Protein AF-A0AAV2B462-F1 (afdb_monomer)

Foldseek 3Di:
DDDDDPDPVVVVVVVVVVVVVVVVVVVVVVPDDDDDDDDPDDPPPPPPDDDPDPDDQLVVLLVCQVVLPPFQAWEDEDPDIRGDHLVLLVVQFVQSVVVVVVCVVVDRDRYHYDPPAHPVLVVQLRSCSRRVDRPPDDLVSLLRVCVVCLVRVRVSSVVVSLVVCLVPDDPVCLVVQCVSCVVSVPPVSNVSD

Organism: NCBI:txid280406

Sequence (193 aa):
MRVESNCLTQNYSELTHREISRNKSEELSLCKEKEDSNDTQHVSVNLDANSNTPQTLREDLKKFYMQKKHCDIILQVENKSFPAHRSILCSRSSVFSSMFDLDMKETTTKNIDIVDMDADTLGQFLLFLYSETPDDLQWNRATRLLNASHKFQVESLKKECSSFLMSYLSLPNVCEALVLADLYQDQQLRTKC

Radius of gyration: 25.22 Å; Cα contacts (8 Å, |Δi|>4): 167; chains: 1; bounding box: 81×40×69 Å

Structure (mmCIF, N/CA/C/O backbone):
data_AF-A0AAV2B462-F1
#
_entry.id   AF-A0AAV2B462-F1
#
loop_
_atom_site.group_PDB
_atom_site.id
_atom_sit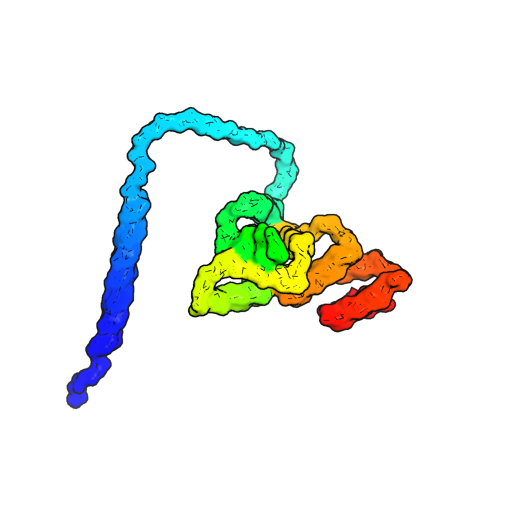e.type_symbol
_atom_site.label_atom_id
_atom_site.label_alt_id
_atom_site.label_comp_id
_atom_site.label_asym_id
_atom_site.label_entity_id
_atom_site.label_seq_id
_atom_site.pdbx_PD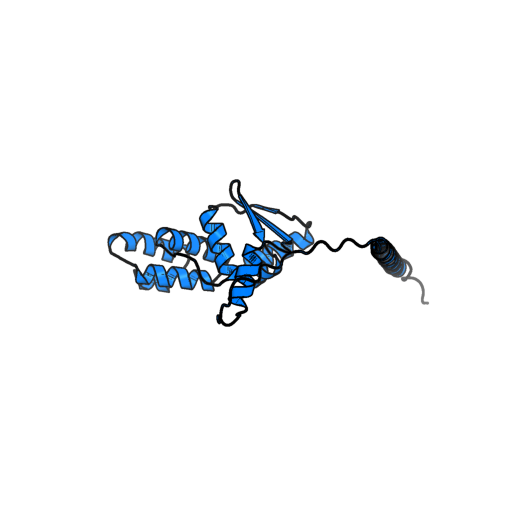B_ins_code
_atom_site.Cartn_x
_atom_site.Cartn_y
_atom_site.Cartn_z
_atom_site.occupancy
_atom_site.B_iso_or_equiv
_atom_site.auth_seq_id
_atom_site.auth_comp_id
_atom_site.auth_asym_id
_atom_site.auth_atom_id
_atom_site.pdbx_PDB_model_num
ATOM 1 N N . MET A 1 1 ? -63.536 24.451 7.338 1.00 38.00 1 MET A N 1
ATOM 2 C CA . MET A 1 1 ? -63.490 23.344 8.314 1.00 38.00 1 MET A CA 1
ATOM 3 C C . MET A 1 1 ? -62.065 22.814 8.340 1.00 38.00 1 MET A C 1
ATOM 5 O O . MET A 1 1 ? -61.580 22.386 7.304 1.00 38.00 1 MET A O 1
ATOM 9 N N . ARG A 1 2 ? -61.362 22.992 9.464 1.00 39.75 2 ARG A N 1
ATOM 10 C CA . ARG A 1 2 ? -60.075 22.337 9.776 1.00 39.75 2 ARG A CA 1
ATOM 11 C C . ARG A 1 2 ? -60.365 21.030 10.534 1.00 39.75 2 ARG A C 1
ATOM 13 O O . ARG A 1 2 ? -61.520 20.825 10.884 1.00 39.75 2 ARG A O 1
ATOM 20 N N . VAL A 1 3 ? -59.290 20.293 10.841 1.00 36.25 3 VAL A N 1
ATOM 21 C CA . VAL A 1 3 ? -59.143 19.015 11.583 1.00 36.25 3 VAL A CA 1
ATOM 22 C C . VAL A 1 3 ? -59.461 17.764 10.730 1.00 36.25 3 VAL A C 1
ATOM 24 O O . VAL A 1 3 ? -60.477 17.752 10.057 1.00 36.25 3 VAL A O 1
ATOM 27 N N . GLU A 1 4 ? -58.629 16.717 10.592 1.00 40.53 4 GLU A N 1
ATOM 28 C CA . GLU A 1 4 ? -57.527 16.162 11.405 1.00 40.53 4 GLU A CA 1
ATOM 29 C C . GLU A 1 4 ? -56.445 15.504 10.515 1.00 40.53 4 GLU A C 1
ATOM 31 O O . GLU A 1 4 ? -56.750 14.657 9.681 1.00 40.53 4 GLU A O 1
ATOM 36 N N . SER A 1 5 ? -55.162 15.843 10.688 1.00 48.44 5 SER A N 1
ATOM 37 C CA . SER A 1 5 ? -54.031 15.068 10.126 1.00 48.44 5 SER A CA 1
ATOM 38 C C . SER A 1 5 ? -52.759 15.268 10.956 1.00 48.44 5 SER A C 1
ATOM 40 O O . SER A 1 5 ? -51.750 15.724 10.431 1.00 48.44 5 SER A O 1
ATOM 42 N N . ASN A 1 6 ? -52.806 15.015 12.272 1.00 50.03 6 ASN A N 1
ATOM 43 C CA . ASN A 1 6 ? -51.626 15.255 13.120 1.00 50.03 6 ASN A CA 1
ATOM 44 C C . ASN A 1 6 ? -51.375 14.255 14.265 1.00 50.03 6 ASN A C 1
ATOM 46 O O . ASN A 1 6 ? -50.580 14.550 15.146 1.00 50.03 6 ASN A O 1
ATOM 50 N N . CYS A 1 7 ? -52.008 13.075 14.280 1.00 44.47 7 CYS A N 1
ATOM 51 C CA . CYS A 1 7 ? -51.847 12.136 15.406 1.00 44.47 7 CYS A CA 1
ATOM 52 C C . CYS A 1 7 ? -50.709 11.101 15.223 1.00 44.47 7 CYS A C 1
ATOM 54 O O . CYS A 1 7 ? -50.180 10.598 16.209 1.00 44.47 7 CYS A O 1
ATOM 56 N N . LEU A 1 8 ? -50.268 10.797 13.993 1.00 43.94 8 LEU A N 1
ATOM 57 C CA . LEU A 1 8 ? -49.274 9.727 13.761 1.00 43.94 8 LEU A CA 1
ATOM 58 C C . LEU A 1 8 ? -47.811 10.202 13.778 1.00 43.94 8 LEU A C 1
ATOM 60 O O . LEU A 1 8 ? -46.928 9.447 14.176 1.00 43.94 8 LEU A O 1
ATOM 64 N N . THR A 1 9 ? -47.536 11.450 13.393 1.00 46.09 9 THR A N 1
ATOM 65 C CA . THR A 1 9 ? -46.168 12.002 13.343 1.00 46.09 9 THR A CA 1
ATOM 66 C C . THR A 1 9 ? -45.651 12.460 14.706 1.00 46.09 9 THR A C 1
ATOM 68 O O . THR A 1 9 ? -44.449 12.386 14.942 1.00 46.09 9 THR A O 1
ATOM 71 N N . GLN A 1 10 ? -46.533 12.864 15.629 1.00 41.06 10 GLN A N 1
ATOM 72 C CA . GLN A 1 10 ? -46.136 13.242 16.995 1.00 41.06 10 GLN A CA 1
ATOM 73 C C . GLN A 1 10 ? -45.718 12.030 17.846 1.00 41.06 10 GLN A C 1
ATOM 75 O O . GLN A 1 10 ? -44.830 12.146 18.688 1.00 41.06 10 GLN A O 1
ATOM 80 N N . ASN A 1 11 ? -46.278 10.847 17.574 1.00 41.84 11 ASN A N 1
ATOM 81 C CA . ASN A 1 11 ? -46.012 9.643 18.365 1.00 41.84 11 ASN A CA 1
ATOM 82 C C . ASN A 1 11 ? -44.611 9.051 18.087 1.00 41.84 11 ASN A C 1
ATOM 84 O O . ASN A 1 11 ? -43.945 8.564 18.995 1.00 41.84 11 ASN A O 1
ATOM 88 N N . TYR A 1 12 ? -44.107 9.154 16.849 1.00 40.06 12 TYR A N 1
ATOM 89 C CA . TYR A 1 12 ? -42.767 8.662 16.486 1.00 40.06 12 TYR A CA 1
ATOM 90 C C . TYR A 1 12 ? -41.626 9.523 17.054 1.00 40.06 12 TYR A C 1
ATOM 92 O O . TYR A 1 12 ? -40.598 8.985 17.473 1.00 40.06 12 TYR A O 1
ATOM 100 N N . SER A 1 13 ? -41.799 10.849 17.115 1.00 45.91 13 SER A N 1
ATOM 101 C CA . SER A 1 13 ? -40.819 11.745 17.748 1.00 45.91 13 SER A CA 1
ATOM 102 C C . SER A 1 13 ? -40.771 11.576 19.269 1.00 45.91 13 SER A C 1
ATOM 104 O O . SER A 1 13 ? -39.701 11.654 19.865 1.00 45.91 13 SER A O 1
ATOM 106 N N . GLU A 1 14 ? -41.909 11.305 19.915 1.00 48.25 14 GLU A N 1
ATOM 107 C CA . GLU A 1 14 ? -41.945 11.080 21.365 1.00 48.25 14 GLU A CA 1
ATOM 108 C C . GLU A 1 14 ? -41.328 9.735 21.766 1.00 48.25 14 GLU A C 1
ATOM 110 O O . GLU A 1 14 ? -40.619 9.674 22.772 1.00 48.25 14 GLU A O 1
ATOM 115 N N . LEU A 1 15 ? -41.526 8.675 20.971 1.00 47.38 15 LEU A N 1
ATOM 116 C CA . LEU A 1 15 ? -40.926 7.356 21.213 1.00 47.38 15 LEU A CA 1
ATOM 117 C C . LEU A 1 15 ? -39.395 7.387 21.082 1.00 47.38 15 LEU A C 1
ATOM 119 O O . LEU A 1 15 ? -38.695 6.913 21.977 1.00 47.38 15 LEU A O 1
ATOM 123 N N . THR A 1 16 ? -38.878 8.053 20.045 1.00 47.56 16 THR A N 1
ATOM 124 C CA . THR A 1 16 ? -37.429 8.212 19.827 1.00 47.56 16 THR A CA 1
ATOM 125 C C . THR A 1 16 ? -36.764 9.088 20.892 1.00 47.56 16 THR A C 1
ATOM 127 O O . THR A 1 16 ? -35.689 8.747 21.386 1.00 47.56 16 THR A O 1
ATOM 130 N N . HIS A 1 17 ? -37.409 10.172 21.341 1.00 45.72 17 HIS A N 1
ATOM 131 C CA . HIS A 1 17 ? -36.897 10.960 22.468 1.00 45.72 17 HIS A CA 1
ATOM 132 C C . HIS A 1 17 ? -36.881 10.168 23.785 1.00 45.72 17 HIS A C 1
ATOM 134 O O . HIS A 1 17 ? -35.928 10.295 24.557 1.00 45.72 17 HIS A O 1
ATOM 140 N N . ARG A 1 18 ? -37.883 9.313 24.034 1.00 46.41 18 ARG A N 1
ATOM 141 C CA . ARG A 1 18 ? -37.934 8.455 25.230 1.00 46.41 18 ARG A CA 1
ATOM 142 C C . ARG A 1 18 ? -36.822 7.406 25.239 1.00 46.41 18 ARG A C 1
ATOM 144 O O . ARG A 1 18 ? -36.236 7.179 26.293 1.00 46.41 18 ARG A O 1
ATOM 151 N N . GLU A 1 19 ? -36.514 6.805 24.092 1.00 48.88 19 GLU A N 1
ATOM 152 C CA . GLU A 1 19 ? -35.436 5.817 23.932 1.00 48.88 19 GLU A CA 1
ATOM 153 C C . GLU A 1 19 ? -34.045 6.453 24.073 1.00 48.88 19 GLU A C 1
ATOM 155 O O . GLU A 1 19 ? -33.190 5.908 24.769 1.00 48.88 19 GLU A O 1
ATOM 160 N N . ILE A 1 20 ? -33.840 7.664 23.538 1.00 47.25 20 ILE A N 1
ATOM 161 C CA . ILE A 1 20 ? -32.592 8.426 23.720 1.00 47.25 20 ILE A CA 1
ATOM 162 C C . ILE A 1 20 ? -32.391 8.820 25.193 1.00 47.25 20 ILE A C 1
ATOM 164 O O . ILE A 1 20 ? -31.284 8.703 25.719 1.00 47.25 20 ILE A O 1
ATOM 168 N N . SER A 1 21 ? -33.446 9.253 25.894 1.00 44.44 21 SER A N 1
ATOM 169 C CA . SER A 1 21 ? -33.366 9.559 27.331 1.00 44.44 21 SER A CA 1
ATOM 170 C C . SER A 1 21 ? -33.108 8.318 28.192 1.00 44.44 21 SER A C 1
ATOM 172 O O . SER A 1 21 ? -32.419 8.426 29.209 1.00 44.44 21 SER A O 1
ATOM 174 N N . ARG A 1 22 ? -33.619 7.148 27.786 1.00 45.88 22 ARG A N 1
ATOM 175 C CA . ARG A 1 22 ? -33.411 5.864 28.472 1.00 45.88 22 ARG A CA 1
ATOM 176 C C . ARG A 1 22 ? -31.979 5.351 28.289 1.00 45.88 22 ARG A C 1
ATOM 178 O O . ARG A 1 22 ? -31.309 5.080 29.278 1.00 45.88 22 ARG A O 1
ATOM 185 N N . ASN A 1 23 ? -31.449 5.391 27.066 1.00 48.25 23 ASN A N 1
ATOM 186 C CA . ASN A 1 23 ? -30.055 5.017 26.794 1.00 48.25 23 ASN A CA 1
ATOM 18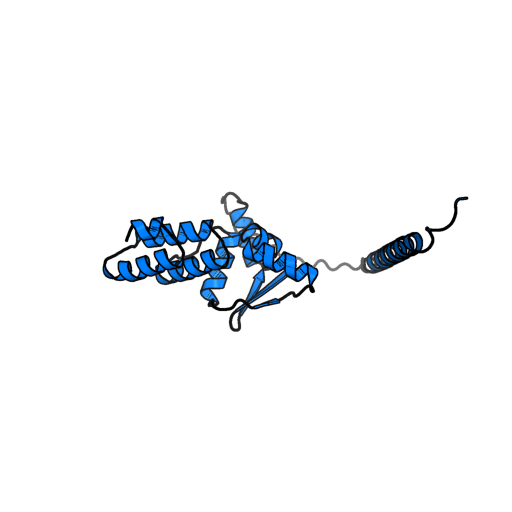7 C C . ASN A 1 23 ? -29.054 5.968 27.472 1.00 48.25 23 ASN A C 1
ATOM 189 O O . ASN A 1 23 ? -28.027 5.533 27.985 1.00 48.25 23 ASN A O 1
ATOM 193 N N . LYS A 1 24 ? -29.381 7.265 27.567 1.00 53.84 24 LYS A N 1
ATOM 194 C CA . LYS A 1 24 ? -28.538 8.255 28.255 1.00 53.84 24 LYS A CA 1
ATOM 195 C C . LYS A 1 24 ? -28.520 8.098 29.779 1.00 53.84 24 LYS A C 1
ATOM 197 O O . LYS A 1 24 ? -27.558 8.518 30.418 1.00 53.84 24 LYS A O 1
ATOM 202 N N . SER A 1 25 ? -29.565 7.512 30.368 1.00 49.69 25 SER A N 1
ATOM 203 C CA . SER A 1 25 ? -29.595 7.177 31.799 1.00 49.69 25 SER A CA 1
ATOM 204 C C . SER A 1 25 ? -28.902 5.841 32.094 1.00 49.69 25 SER A C 1
ATOM 206 O O . SER A 1 25 ? -28.280 5.715 33.148 1.00 49.69 25 SER A O 1
ATOM 208 N N . GLU A 1 26 ? -28.904 4.899 31.147 1.00 48.88 26 GLU A N 1
ATOM 209 C CA . GLU A 1 26 ? -28.150 3.641 31.242 1.00 48.88 26 GLU A CA 1
ATOM 210 C C . GLU A 1 26 ? -26.629 3.853 31.081 1.00 48.88 26 GLU A C 1
ATOM 212 O O . GLU A 1 26 ? -25.866 3.347 31.905 1.00 48.88 26 GLU A O 1
ATOM 217 N N . GLU A 1 27 ? -26.164 4.702 30.151 1.00 44.62 27 GLU A N 1
ATOM 218 C CA . GLU A 1 27 ? -24.730 5.048 30.023 1.00 44.62 27 GLU A CA 1
ATOM 219 C C . GLU A 1 27 ? -24.174 5.805 31.243 1.00 44.62 27 GLU A C 1
ATOM 221 O O . GLU A 1 27 ? -23.018 5.614 31.622 1.00 44.62 27 GLU A O 1
ATOM 226 N N . LEU A 1 28 ? -24.991 6.629 31.912 1.00 37.91 28 LEU A N 1
ATOM 227 C CA . LEU A 1 28 ? -24.562 7.369 33.107 1.00 37.91 28 LEU A CA 1
ATOM 228 C C . LEU A 1 28 ? -24.500 6.484 34.366 1.00 37.91 28 LEU A C 1
ATOM 230 O O . LEU A 1 28 ? -23.851 6.857 35.346 1.00 37.91 28 LEU A O 1
ATOM 234 N N . SER A 1 29 ? -25.156 5.318 34.339 1.00 33.69 29 SER A N 1
ATOM 235 C CA . SER A 1 29 ? -25.144 4.339 35.432 1.00 33.69 29 SER A CA 1
ATOM 236 C C . SER A 1 29 ? -23.925 3.409 35.399 1.00 33.69 29 SER A C 1
ATOM 238 O O . SER A 1 29 ? -23.516 2.912 36.443 1.00 33.69 29 SER A O 1
ATOM 240 N N . LEU A 1 30 ? -23.280 3.244 34.238 1.00 35.44 30 LEU A N 1
ATOM 241 C CA . LEU A 1 30 ? -22.140 2.333 34.072 1.00 35.44 30 LEU A CA 1
ATOM 242 C C . LEU A 1 30 ? -20.779 2.961 34.443 1.00 35.44 30 LEU A C 1
ATOM 244 O O . LEU A 1 30 ? -19.787 2.249 34.573 1.00 35.44 30 LEU A O 1
ATOM 248 N N . CYS A 1 31 ? -20.729 4.282 34.658 1.00 29.80 31 CYS A N 1
ATOM 249 C CA . CYS A 1 31 ? -19.503 5.026 34.988 1.00 29.80 31 CYS A CA 1
ATOM 250 C C . CYS A 1 31 ? -19.350 5.380 36.478 1.00 29.80 31 CYS A C 1
ATOM 252 O O . CYS A 1 31 ? -18.433 6.116 36.839 1.00 29.80 31 CYS A O 1
ATOM 254 N N . LYS A 1 32 ? -20.221 4.885 37.363 1.00 34.22 32 LYS A N 1
ATOM 255 C CA . LYS A 1 32 ? -20.090 5.090 38.812 1.00 34.22 32 LYS A CA 1
ATOM 256 C C . LYS A 1 32 ? -19.996 3.754 39.523 1.00 34.22 32 LYS A C 1
ATOM 258 O O . LYS A 1 32 ? -21.005 3.261 39.993 1.00 34.22 32 LYS A O 1
ATOM 263 N N . GLU A 1 33 ? -18.786 3.208 39.586 1.00 31.38 33 GLU A N 1
ATOM 264 C CA . GLU A 1 33 ? -18.272 2.436 40.726 1.00 31.38 33 GLU A CA 1
ATOM 265 C C . GLU A 1 33 ? -16.845 1.959 40.417 1.00 31.38 33 GLU A C 1
ATOM 267 O O . GLU A 1 33 ? -16.648 0.982 39.695 1.00 31.38 33 GLU A O 1
ATOM 272 N N . LYS A 1 34 ? -15.853 2.690 40.952 1.00 31.44 34 LYS A N 1
ATOM 273 C CA . LYS A 1 34 ? -14.666 2.202 41.691 1.00 31.44 34 LYS A CA 1
ATOM 274 C C . LYS A 1 34 ? -13.578 3.283 41.737 1.00 31.44 34 LYS A C 1
ATOM 276 O O . LYS A 1 34 ? -12.575 3.213 41.039 1.00 31.44 34 LYS A O 1
ATOM 281 N N . GLU A 1 35 ? -13.774 4.250 42.625 1.00 26.86 35 GLU A N 1
ATOM 282 C CA . GLU A 1 35 ? -12.679 4.846 43.393 1.00 26.86 35 GLU A CA 1
ATOM 283 C C . GLU A 1 35 ? -12.846 4.306 44.816 1.00 26.86 35 GLU A C 1
ATOM 285 O O . GLU A 1 35 ? -13.873 4.551 45.444 1.00 26.86 35 GLU A O 1
ATOM 290 N N . ASP A 1 36 ? -11.939 3.438 45.266 1.00 27.05 36 ASP A N 1
ATOM 291 C CA . ASP A 1 36 ? -10.927 3.804 46.266 1.00 27.05 36 ASP A CA 1
ATOM 292 C C . ASP A 1 36 ? -10.278 2.538 46.862 1.00 27.05 36 ASP A C 1
ATOM 294 O O . ASP A 1 36 ? -10.945 1.736 47.515 1.00 27.05 36 ASP A O 1
ATOM 298 N N . SER A 1 37 ? -8.977 2.357 46.616 1.00 31.31 37 SER A N 1
ATOM 299 C CA . SER A 1 37 ? -8.036 1.673 47.519 1.00 31.31 37 SER A CA 1
ATOM 300 C C . SER A 1 37 ? -6.639 1.652 46.887 1.00 31.31 37 SER A C 1
ATOM 302 O O . SER A 1 37 ? -6.386 0.921 45.930 1.00 31.31 37 SER A O 1
ATOM 304 N N . ASN A 1 38 ? -5.764 2.483 47.454 1.00 34.25 38 ASN A N 1
ATOM 305 C CA . ASN A 1 38 ? -4.324 2.585 47.230 1.00 34.25 38 ASN A CA 1
ATOM 306 C C . ASN A 1 38 ? -3.614 1.234 47.037 1.00 34.25 38 ASN A C 1
ATOM 308 O O . ASN A 1 38 ? -3.569 0.432 47.968 1.00 34.25 38 ASN A O 1
ATOM 312 N N . ASP A 1 39 ? -2.923 1.077 45.908 1.00 28.56 39 ASP A N 1
ATOM 313 C CA . ASP A 1 39 ? -1.620 0.413 45.889 1.00 28.56 39 ASP A CA 1
ATOM 314 C C . ASP A 1 39 ? -0.752 1.032 44.785 1.00 28.56 39 ASP A C 1
ATOM 316 O O . ASP A 1 39 ? -1.027 0.922 43.588 1.00 28.56 39 ASP A O 1
ATOM 320 N N . THR A 1 40 ? 0.275 1.766 45.203 1.00 38.94 40 THR A N 1
ATOM 321 C CA . THR A 1 40 ? 1.251 2.400 44.319 1.00 38.94 40 THR A CA 1
ATOM 322 C C . THR A 1 40 ? 2.143 1.313 43.727 1.00 38.94 40 THR A C 1
ATOM 324 O O . THR A 1 40 ? 3.238 1.055 44.222 1.00 38.94 40 THR A O 1
ATOM 327 N N . GLN A 1 41 ? 1.702 0.683 42.639 1.00 37.78 41 GLN A N 1
ATOM 328 C CA . GLN A 1 41 ? 2.597 -0.091 41.786 1.00 37.78 41 GLN A CA 1
ATOM 329 C C . GLN A 1 41 ? 3.231 0.833 40.752 1.00 37.78 41 GLN A C 1
ATOM 331 O O . GLN A 1 41 ? 2.641 1.230 39.750 1.00 37.78 41 GLN A O 1
ATOM 336 N N . HIS A 1 42 ? 4.469 1.192 41.071 1.00 36.56 42 HIS A N 1
ATOM 337 C CA . HIS A 1 42 ? 5.446 1.865 40.237 1.00 36.56 42 HIS A CA 1
ATOM 338 C C . HIS A 1 42 ? 5.579 1.159 38.875 1.00 36.56 42 HIS A C 1
ATOM 340 O O . HIS A 1 42 ? 6.377 0.235 38.713 1.00 36.56 42 HIS A O 1
ATOM 346 N N . VAL A 1 43 ? 4.807 1.600 37.878 1.00 34.59 43 VAL A N 1
ATOM 347 C CA . VAL A 1 43 ? 5.109 1.299 36.477 1.00 34.59 43 VAL A CA 1
ATOM 348 C C . VAL A 1 43 ? 6.349 2.110 36.139 1.00 34.59 43 VAL A C 1
ATOM 350 O O . VAL A 1 43 ? 6.287 3.324 35.951 1.00 34.59 43 VAL A O 1
ATOM 353 N N . SER A 1 44 ? 7.493 1.434 36.110 1.00 34.66 44 SER A N 1
ATOM 354 C CA . SER A 1 44 ? 8.724 1.960 35.542 1.00 34.66 44 SER A CA 1
ATOM 355 C C . SER A 1 44 ? 8.462 2.326 34.083 1.00 34.66 44 SER A C 1
ATOM 357 O O . SER A 1 44 ? 8.472 1.489 33.181 1.00 34.66 44 SER A O 1
ATOM 359 N N . VAL A 1 45 ? 8.206 3.611 33.852 1.00 34.38 45 VAL A N 1
ATOM 360 C CA . VAL A 1 45 ? 8.409 4.238 32.553 1.00 34.38 45 VAL A CA 1
ATOM 361 C C . VAL A 1 45 ? 9.899 4.138 32.252 1.00 34.38 45 VAL A C 1
ATOM 363 O O . VAL A 1 45 ? 10.688 4.981 32.667 1.00 34.38 45 VAL A O 1
ATOM 366 N N . ASN A 1 46 ? 10.285 3.085 31.534 1.00 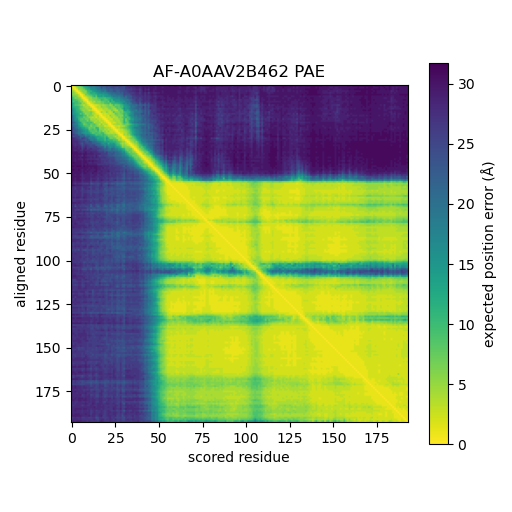37.72 46 ASN A N 1
ATOM 367 C CA . ASN A 1 46 ? 11.567 3.051 30.845 1.00 37.72 46 ASN A CA 1
ATOM 368 C C . ASN A 1 46 ? 11.473 4.026 29.664 1.00 37.72 46 ASN A C 1
ATOM 370 O O . ASN A 1 46 ? 11.164 3.652 28.534 1.00 37.72 46 ASN A O 1
ATOM 374 N N . LEU A 1 47 ? 11.673 5.308 29.967 1.00 48.62 47 LEU A N 1
ATOM 375 C CA . LEU A 1 47 ? 11.925 6.383 29.011 1.00 48.62 47 LEU A CA 1
ATOM 376 C C . LEU A 1 47 ? 13.412 6.370 28.642 1.00 48.62 47 LEU A C 1
ATOM 378 O O . LEU A 1 47 ? 14.133 7.333 28.876 1.00 48.62 47 LEU A O 1
ATOM 382 N N . ASP A 1 48 ? 13.864 5.273 28.039 1.00 45.69 48 ASP A N 1
ATOM 383 C CA . ASP A 1 48 ? 15.220 5.173 27.510 1.00 45.69 48 ASP A CA 1
ATOM 384 C C . ASP A 1 48 ? 15.182 5.286 25.986 1.00 45.69 48 ASP A C 1
ATOM 386 O O . ASP A 1 48 ? 15.073 4.292 25.274 1.00 45.69 48 ASP A O 1
ATOM 390 N N . ALA A 1 49 ? 15.242 6.527 25.496 1.00 43.69 49 ALA A N 1
ATOM 391 C CA . ALA A 1 49 ? 16.056 6.922 24.343 1.00 43.69 49 ALA A CA 1
ATOM 392 C C . ALA A 1 49 ? 15.882 8.423 24.076 1.00 43.69 49 ALA A C 1
ATOM 394 O O . ALA A 1 49 ? 14.941 8.868 23.416 1.00 43.69 49 ALA A O 1
ATOM 395 N N . ASN A 1 50 ? 16.855 9.193 24.557 1.00 53.31 50 ASN A N 1
ATOM 396 C CA . ASN A 1 50 ? 17.228 10.487 24.003 1.00 53.31 50 ASN A CA 1
ATOM 397 C C . ASN A 1 50 ? 17.339 10.376 22.469 1.00 53.31 50 ASN A C 1
ATOM 399 O O . ASN A 1 50 ? 18.337 9.879 21.950 1.00 53.31 50 ASN A O 1
ATOM 403 N N . SER A 1 51 ? 16.305 10.800 21.746 1.00 53.78 51 SER A N 1
ATOM 404 C CA . SER A 1 51 ? 16.328 10.921 20.293 1.00 53.78 51 SER A CA 1
ATOM 405 C C . SER A 1 51 ? 15.946 12.351 19.942 1.00 53.78 51 SER A C 1
ATOM 407 O O . SER A 1 51 ? 14.789 12.747 20.002 1.00 53.78 51 SER A O 1
ATOM 409 N N . ASN A 1 52 ? 16.948 13.142 19.561 1.00 61.72 52 ASN A N 1
ATOM 410 C CA . ASN A 1 52 ? 16.779 14.454 18.928 1.00 61.72 52 ASN A CA 1
ATOM 411 C C . ASN A 1 52 ? 16.175 14.331 17.508 1.00 61.72 52 ASN A C 1
ATOM 413 O O . ASN A 1 52 ? 16.521 15.098 16.612 1.00 61.72 52 ASN A O 1
ATOM 417 N N . THR A 1 53 ? 15.313 13.342 17.263 1.00 60.59 53 THR A N 1
ATOM 418 C CA . THR A 1 53 ? 14.538 13.225 16.030 1.00 60.59 53 THR A CA 1
ATOM 419 C C . THR A 1 53 ? 13.320 14.131 16.156 1.00 60.59 53 THR A C 1
ATOM 421 O O . THR A 1 53 ? 12.556 13.966 17.112 1.00 60.59 53 THR A O 1
ATOM 424 N N . PRO A 1 54 ? 13.124 15.097 15.242 1.00 70.06 54 PRO A N 1
ATOM 425 C CA . PRO A 1 54 ? 11.925 15.919 15.236 1.00 70.06 54 PRO A CA 1
ATOM 426 C C . PRO A 1 54 ? 10.693 15.017 15.208 1.00 70.06 54 PRO A C 1
ATOM 428 O O . PRO A 1 54 ? 10.523 14.239 14.275 1.00 70.06 54 PRO A O 1
ATOM 431 N N . GLN A 1 55 ? 9.845 15.105 16.231 1.00 83.00 55 GLN A N 1
ATOM 432 C CA . GLN A 1 55 ? 8.624 14.315 16.288 1.00 83.00 55 GLN A CA 1
ATOM 433 C C . GLN A 1 55 ? 7.692 14.770 15.159 1.00 83.00 55 GLN A C 1
ATOM 435 O O . GLN A 1 55 ? 7.198 15.899 15.162 1.00 83.00 55 GLN A O 1
ATOM 440 N N . THR A 1 56 ? 7.503 13.914 14.155 1.00 92.69 56 THR A N 1
ATOM 441 C CA . THR A 1 56 ? 6.628 14.196 13.012 1.00 92.69 56 THR A CA 1
ATOM 442 C C . THR A 1 56 ? 5.326 13.411 13.118 1.00 92.69 56 THR A C 1
ATOM 444 O O . THR A 1 56 ? 5.309 12.281 13.603 1.00 92.69 56 THR A O 1
ATOM 447 N N . LEU A 1 57 ? 4.240 13.963 12.562 1.00 93.12 57 LEU A N 1
ATOM 448 C CA . LEU A 1 57 ? 2.950 13.265 12.469 1.00 93.12 57 LEU A CA 1
ATOM 449 C C . LEU A 1 57 ? 3.094 11.872 11.832 1.00 93.12 57 LEU A C 1
ATOM 451 O O . LEU A 1 57 ? 2.453 10.919 12.260 1.00 93.12 57 LEU A O 1
ATOM 455 N N . ARG A 1 58 ? 3.967 11.746 10.827 1.00 92.75 58 ARG A N 1
ATOM 456 C CA . ARG A 1 58 ? 4.282 10.482 10.151 1.00 92.75 58 ARG A CA 1
ATOM 457 C C . ARG A 1 58 ? 4.819 9.433 11.125 1.00 92.75 58 ARG A C 1
ATOM 459 O O . ARG A 1 58 ? 4.362 8.292 11.124 1.00 92.75 58 ARG A O 1
ATOM 466 N N . GLU A 1 59 ? 5.795 9.806 11.947 1.00 92.88 59 GLU A N 1
ATOM 467 C CA . GLU A 1 59 ? 6.383 8.902 12.938 1.00 92.88 59 GLU A CA 1
ATOM 468 C C . GLU A 1 59 ? 5.379 8.529 14.025 1.00 92.88 59 GLU A C 1
ATOM 470 O O . GLU A 1 59 ? 5.326 7.367 14.433 1.00 92.88 59 GLU A O 1
ATOM 475 N N . ASP A 1 60 ? 4.557 9.484 14.455 1.00 94.00 60 ASP A N 1
ATOM 476 C CA . ASP A 1 60 ? 3.507 9.245 15.439 1.00 94.00 60 ASP A CA 1
ATOM 477 C C . ASP A 1 60 ? 2.451 8.272 14.901 1.00 94.00 60 ASP A C 1
ATOM 479 O O . ASP A 1 60 ? 2.113 7.309 15.588 1.00 94.00 60 ASP A O 1
ATOM 483 N N . LEU A 1 61 ? 1.997 8.434 13.652 1.00 94.94 61 LEU A N 1
ATOM 484 C CA . LEU A 1 61 ? 1.056 7.512 13.006 1.00 94.94 61 LEU A CA 1
ATOM 485 C C . LEU A 1 61 ? 1.663 6.121 12.774 1.00 94.94 61 LEU A C 1
ATOM 487 O O . LEU A 1 61 ? 0.993 5.117 13.028 1.00 94.94 61 LEU A O 1
ATOM 491 N N . LYS A 1 62 ? 2.938 6.031 12.364 1.00 94.50 62 LYS A N 1
ATOM 492 C CA . LYS A 1 62 ? 3.650 4.743 12.256 1.00 94.50 62 LYS A CA 1
ATOM 493 C C . LYS A 1 62 ? 3.718 4.050 13.620 1.00 94.50 62 LYS A C 1
ATOM 495 O O . LYS A 1 62 ? 3.366 2.877 13.723 1.00 94.50 62 LYS A O 1
ATOM 500 N N . LYS A 1 63 ? 4.108 4.762 14.685 1.00 93.94 63 LYS A N 1
ATOM 501 C CA . LYS A 1 63 ? 4.121 4.226 16.061 1.00 93.94 63 LYS A CA 1
ATOM 502 C C . LYS A 1 63 ? 2.723 3.802 16.508 1.00 93.94 63 LYS A C 1
ATOM 504 O O . LYS A 1 63 ? 2.577 2.736 17.103 1.00 93.94 63 LYS A O 1
ATOM 509 N N . PHE A 1 64 ? 1.707 4.599 16.191 1.00 93.56 64 PHE A N 1
ATOM 510 C CA . PHE A 1 64 ? 0.313 4.326 16.521 1.00 93.56 64 PHE A CA 1
ATOM 511 C C . PHE A 1 64 ? -0.176 3.011 15.901 1.00 93.56 64 PHE A C 1
ATOM 513 O O . PHE A 1 64 ? -0.739 2.171 16.603 1.00 93.56 64 PHE A O 1
ATOM 520 N N . TYR A 1 65 ? 0.140 2.773 14.623 1.00 95.31 65 TYR A N 1
ATOM 521 C CA . TYR A 1 65 ? -0.132 1.501 13.951 1.00 95.31 65 TYR A CA 1
ATOM 522 C C . TYR A 1 65 ? 0.607 0.323 14.600 1.00 95.31 65 TYR A C 1
ATOM 524 O O . TYR A 1 65 ? -0.010 -0.693 14.917 1.00 95.31 65 TYR A O 1
ATOM 532 N N . MET A 1 66 ? 1.907 0.469 14.876 1.00 95.00 66 MET A N 1
ATOM 533 C CA . MET A 1 66 ? 2.716 -0.607 15.469 1.00 95.00 66 MET A CA 1
ATOM 534 C C . MET A 1 66 ? 2.244 -1.012 16.868 1.00 95.00 66 MET A C 1
ATOM 536 O O . MET A 1 66 ? 2.300 -2.189 17.224 1.00 95.00 66 MET A O 1
ATOM 540 N N . GLN A 1 67 ? 1.756 -0.054 17.660 1.00 95.88 67 GLN A N 1
ATOM 541 C CA . GLN A 1 67 ? 1.226 -0.316 18.999 1.00 95.88 67 GLN A CA 1
ATOM 542 C C . GLN A 1 67 ? -0.154 -0.988 18.987 1.00 95.88 67 GLN A C 1
ATOM 544 O O . GLN A 1 67 ? -0.561 -1.507 20.026 1.00 95.88 67 GLN A O 1
ATOM 549 N N . LYS A 1 68 ? -0.873 -0.986 17.852 1.00 94.62 68 LYS A N 1
ATOM 550 C CA . LYS A 1 68 ? -2.213 -1.587 17.695 1.00 94.62 68 LYS A CA 1
ATOM 551 C C . LYS A 1 68 ? -3.240 -1.086 18.724 1.00 94.62 68 LYS A C 1
ATOM 553 O O . LYS A 1 68 ? -4.115 -1.833 19.162 1.00 94.62 68 LYS A O 1
ATOM 558 N N . LYS A 1 69 ? -3.117 0.170 19.159 1.00 90.44 69 LYS A N 1
ATOM 559 C CA . LYS A 1 69 ? -4.019 0.779 20.149 1.00 90.44 69 LYS A CA 1
ATOM 560 C C . LYS A 1 69 ? -5.196 1.441 19.456 1.00 90.44 69 LYS A C 1
ATOM 562 O O . LYS A 1 69 ? -4.984 2.127 18.476 1.00 90.44 69 LYS A O 1
ATOM 567 N N . HIS A 1 70 ? -6.396 1.313 20.023 1.00 93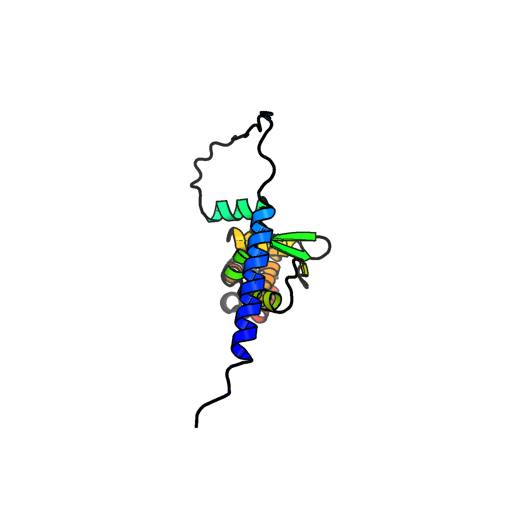.94 70 HIS A N 1
ATOM 568 C CA . HIS A 1 70 ? -7.631 1.935 19.512 1.00 93.94 70 HIS A CA 1
ATOM 569 C C . HIS A 1 70 ? -8.063 1.470 18.110 1.00 93.94 70 HIS A C 1
ATOM 571 O O . HIS A 1 70 ? -8.834 2.159 17.445 1.00 93.94 70 HIS A O 1
ATOM 577 N N . CYS A 1 71 ? -7.611 0.293 17.674 1.00 95.81 71 CYS A N 1
ATOM 578 C CA . CYS A 1 71 ? -8.081 -0.313 16.434 1.00 95.81 71 CYS A CA 1
ATOM 579 C C . CYS A 1 71 ? -9.565 -0.693 16.543 1.00 95.81 71 CYS A C 1
ATOM 581 O O . CYS A 1 71 ? -9.988 -1.336 17.505 1.00 95.81 71 CYS A O 1
ATOM 583 N N . ASP A 1 72 ? -10.345 -0.313 15.538 1.00 94.56 72 ASP A N 1
ATOM 584 C CA . ASP A 1 72 ? -11.797 -0.500 15.447 1.00 94.56 72 ASP A CA 1
ATOM 585 C C . ASP A 1 72 ? -12.202 -1.451 14.304 1.00 94.56 72 ASP A C 1
ATOM 587 O O . ASP A 1 72 ? -13.388 -1.720 14.087 1.00 94.56 72 ASP A O 1
ATOM 591 N N . ILE A 1 73 ? -11.210 -1.987 13.589 1.00 95.75 73 ILE A N 1
ATOM 592 C CA . ILE A 1 73 ? -11.366 -2.954 12.505 1.00 95.75 73 ILE A CA 1
ATOM 593 C C . ILE A 1 73 ? -10.193 -3.934 12.484 1.00 95.75 73 ILE A C 1
ATOM 595 O O . ILE A 1 73 ? -9.067 -3.600 12.866 1.00 95.75 73 ILE A O 1
ATOM 599 N N . ILE A 1 74 ? -10.457 -5.150 12.018 1.00 96.50 74 ILE A N 1
ATOM 600 C CA . ILE A 1 74 ? -9.455 -6.181 11.767 1.00 96.50 74 ILE A CA 1
ATOM 601 C C . ILE A 1 74 ? -9.547 -6.581 10.297 1.00 96.50 74 ILE A C 1
ATOM 603 O O . ILE A 1 74 ? -10.589 -7.045 9.845 1.00 96.50 74 ILE A O 1
ATOM 607 N N . LEU A 1 75 ? -8.450 -6.435 9.558 1.00 96.81 75 LEU A N 1
ATOM 608 C CA . LEU A 1 75 ? -8.330 -7.006 8.220 1.00 96.81 75 LEU A CA 1
ATOM 609 C C . LEU A 1 75 ? -7.748 -8.416 8.334 1.00 96.81 75 LEU A C 1
ATOM 611 O O . LEU A 1 75 ? -6.729 -8.618 9.001 1.00 96.81 75 LEU A O 1
ATOM 615 N N . GLN A 1 76 ? -8.398 -9.391 7.718 1.00 96.31 76 GLN A N 1
ATOM 616 C CA . GLN A 1 76 ? -7.993 -10.790 7.729 1.00 96.31 76 GLN A CA 1
ATOM 617 C C . GLN A 1 76 ? -7.484 -11.180 6.348 1.00 96.31 76 GLN A C 1
ATOM 619 O O . GLN A 1 76 ? -8.079 -10.844 5.331 1.00 96.31 76 GLN A O 1
ATOM 624 N N . VAL A 1 77 ? -6.342 -11.854 6.312 1.00 95.56 77 VAL A N 1
ATOM 625 C CA . VAL A 1 77 ? -5.754 -12.371 5.078 1.00 95.56 77 VAL A CA 1
ATOM 626 C C . VAL A 1 77 ? -5.031 -13.664 5.412 1.00 95.56 77 VAL A C 1
ATOM 628 O O . VAL A 1 77 ? -4.257 -13.722 6.374 1.00 95.56 77 VAL A O 1
ATOM 631 N N . GLU A 1 78 ? -5.314 -14.716 4.648 1.00 90.19 78 GLU A N 1
ATOM 632 C CA . GLU A 1 78 ? -4.877 -16.077 4.971 1.00 90.19 78 GLU A CA 1
ATOM 633 C C . GLU A 1 78 ? -5.238 -16.423 6.435 1.00 90.19 78 GLU A C 1
ATOM 635 O O . GLU A 1 78 ? -6.392 -16.324 6.834 1.00 90.19 78 GLU A O 1
ATOM 640 N N . ASN A 1 79 ? -4.245 -16.771 7.260 1.00 90.38 79 ASN A N 1
ATOM 641 C CA . ASN A 1 79 ? -4.406 -17.053 8.690 1.00 90.38 79 ASN A CA 1
ATOM 642 C C . ASN A 1 79 ? -3.877 -15.916 9.583 1.00 90.38 79 ASN A C 1
ATOM 644 O O . ASN A 1 79 ? -3.544 -16.141 10.749 1.00 90.38 79 ASN A O 1
ATOM 648 N N . LYS A 1 80 ? -3.722 -14.700 9.043 1.00 96.50 80 LYS A N 1
ATOM 649 C CA . LYS A 1 80 ? -3.188 -13.541 9.769 1.00 96.50 80 LYS A CA 1
ATOM 650 C C . LYS A 1 80 ? -4.241 -12.450 9.922 1.00 96.50 80 LYS A C 1
ATOM 652 O O . LYS A 1 80 ? -5.120 -12.267 9.088 1.00 96.50 80 LYS A O 1
ATOM 657 N N . SER A 1 81 ? -4.140 -11.722 11.030 1.00 96.62 81 SER A N 1
ATOM 658 C CA . SER A 1 81 ? -5.045 -10.631 11.391 1.00 96.62 81 SER A CA 1
ATOM 659 C C . SER A 1 81 ? -4.270 -9.334 11.574 1.00 96.62 81 SER A C 1
ATOM 661 O O . SER A 1 81 ? -3.238 -9.304 12.250 1.00 96.62 81 SER A O 1
ATOM 663 N N . PHE A 1 82 ? -4.801 -8.263 10.999 1.00 97.81 82 PHE A N 1
ATOM 664 C CA . PHE A 1 82 ? -4.207 -6.935 10.970 1.00 97.81 82 PHE A CA 1
ATOM 665 C C . PHE A 1 82 ? -5.183 -5.932 11.598 1.00 97.81 82 PHE A C 1
ATOM 667 O O . PHE A 1 82 ? -6.064 -5.416 10.906 1.00 97.81 82 PHE A O 1
ATOM 674 N N . PRO A 1 83 ? -5.071 -5.670 12.915 1.00 97.62 83 PRO A N 1
ATOM 675 C CA . PRO A 1 83 ? -5.814 -4.593 13.560 1.00 97.62 83 PRO A CA 1
ATOM 676 C C . PRO A 1 83 ? -5.429 -3.242 12.950 1.00 97.62 83 PRO A C 1
ATOM 678 O O . PRO A 1 83 ? -4.242 -2.949 12.796 1.00 97.62 83 PRO A O 1
ATOM 681 N N . ALA A 1 84 ? -6.425 -2.435 12.599 1.00 97.50 84 ALA A N 1
ATOM 682 C CA . ALA A 1 84 ? -6.235 -1.139 11.958 1.00 97.50 84 ALA A CA 1
ATOM 683 C C . ALA A 1 84 ? -7.306 -0.129 12.402 1.00 97.50 84 ALA A C 1
ATOM 685 O O . ALA A 1 84 ? -8.146 -0.418 13.255 1.00 97.50 84 ALA A O 1
ATOM 686 N N . HIS A 1 85 ? -7.250 1.072 11.825 1.00 96.88 85 HIS A N 1
ATOM 687 C CA . HIS A 1 85 ? -8.137 2.188 12.151 1.00 96.88 85 HIS A CA 1
ATOM 688 C C . HIS A 1 85 ? -8.946 2.585 10.922 1.00 96.88 85 HIS A C 1
ATOM 690 O O . HIS A 1 85 ? -8.364 3.073 9.948 1.00 96.88 85 HIS A O 1
ATOM 696 N N . ARG A 1 86 ? -10.273 2.433 10.974 1.00 95.56 86 ARG A N 1
ATOM 697 C CA . ARG A 1 86 ? -11.183 2.764 9.864 1.00 95.56 86 ARG A CA 1
ATOM 698 C C . ARG A 1 86 ? -10.958 4.182 9.361 1.00 95.56 86 ARG A C 1
ATOM 700 O O . ARG A 1 86 ? -10.796 4.377 8.165 1.00 95.56 86 ARG A O 1
ATOM 707 N N . SER A 1 87 ? -10.857 5.154 10.269 1.00 95.81 87 SER A N 1
ATOM 708 C CA . SER A 1 87 ? -10.656 6.570 9.929 1.00 95.81 87 SER A CA 1
ATOM 709 C C . SER A 1 87 ? -9.430 6.810 9.042 1.00 95.81 87 SER A C 1
ATOM 711 O O . SER A 1 87 ? -9.506 7.541 8.054 1.00 95.81 87 SER A O 1
ATOM 713 N N . ILE A 1 88 ? -8.310 6.151 9.351 1.00 97.25 88 ILE A N 1
ATOM 714 C CA . ILE A 1 88 ? -7.080 6.269 8.566 1.00 97.25 88 ILE A CA 1
ATOM 715 C C . ILE A 1 88 ? -7.258 5.548 7.233 1.00 97.25 88 ILE A C 1
ATOM 717 O O . ILE A 1 88 ? -7.018 6.156 6.195 1.00 97.25 88 ILE A O 1
ATOM 721 N N . LEU A 1 89 ? -7.771 4.316 7.227 1.00 97.50 89 LEU A N 1
ATOM 722 C CA . LEU A 1 89 ? -8.030 3.577 5.989 1.00 97.50 89 LEU A CA 1
ATOM 723 C C . LEU A 1 89 ? -8.947 4.353 5.021 1.00 97.50 89 LEU A C 1
ATOM 725 O O . LEU A 1 89 ? -8.578 4.511 3.858 1.00 97.50 89 LEU A O 1
ATOM 729 N N . CYS A 1 90 ? -10.068 4.914 5.496 1.00 96.88 90 CYS A N 1
ATOM 730 C CA . CYS A 1 90 ? -10.974 5.746 4.692 1.00 96.88 90 CYS A CA 1
ATOM 731 C C . CYS A 1 90 ? -10.266 6.972 4.111 1.00 96.88 90 CYS A C 1
ATOM 733 O O . CYS A 1 90 ? -10.414 7.279 2.933 1.00 96.88 90 CYS A O 1
ATOM 735 N N . SER A 1 91 ? -9.481 7.680 4.931 1.00 96.69 91 SER A N 1
ATOM 736 C CA . SER A 1 91 ? -8.797 8.900 4.485 1.00 96.69 91 SER A CA 1
ATOM 737 C C . SER A 1 91 ? -7.737 8.638 3.412 1.00 96.69 91 SER A C 1
ATOM 739 O O . SER A 1 91 ? -7.405 9.529 2.628 1.00 96.69 91 SER A O 1
ATOM 741 N N . ARG A 1 92 ? -7.176 7.423 3.380 1.00 97.19 92 ARG A N 1
ATOM 742 C CA . ARG A 1 92 ? -6.093 7.054 2.463 1.00 97.19 92 ARG A CA 1
ATOM 743 C C . ARG A 1 92 ? -6.567 6.250 1.252 1.00 97.19 92 ARG A C 1
ATOM 745 O O . ARG A 1 92 ? -5.813 6.157 0.289 1.00 97.19 92 ARG A O 1
ATOM 752 N N . SER A 1 93 ? -7.782 5.704 1.281 1.00 98.06 93 SER A N 1
ATOM 753 C CA . SER A 1 93 ? -8.350 4.865 0.224 1.00 98.06 93 SER A CA 1
ATOM 754 C C . SER A 1 93 ? -9.846 5.130 0.050 1.00 98.06 93 SER A C 1
ATOM 756 O O . SER A 1 93 ? -10.654 4.872 0.943 1.00 98.06 93 SER A O 1
ATOM 758 N N . SER A 1 94 ? -10.230 5.568 -1.150 1.00 96.88 94 SER A N 1
ATOM 759 C CA . SER A 1 94 ? -11.637 5.729 -1.550 1.00 96.88 94 SER A CA 1
ATOM 760 C C . SER A 1 94 ? -12.409 4.407 -1.523 1.00 96.88 94 SER A C 1
ATOM 762 O O . SER A 1 94 ? -13.604 4.397 -1.224 1.00 96.88 94 SER A O 1
ATOM 764 N N . VAL A 1 95 ? -11.729 3.290 -1.803 1.00 96.44 95 VAL A N 1
ATOM 765 C CA . VAL A 1 95 ? -12.307 1.942 -1.750 1.00 96.44 95 VAL A CA 1
ATOM 766 C C . VAL A 1 95 ? -12.658 1.576 -0.317 1.00 96.44 95 VAL A C 1
ATOM 768 O O . VAL A 1 95 ? -13.791 1.175 -0.072 1.00 96.44 95 VAL A O 1
ATOM 771 N N . PHE A 1 96 ? -11.744 1.780 0.637 1.00 96.12 96 PHE A N 1
ATOM 772 C CA . PHE A 1 96 ? -12.068 1.572 2.048 1.00 96.12 96 PHE A CA 1
ATOM 773 C C . PHE A 1 96 ? -13.150 2.531 2.537 1.00 96.12 96 PHE A C 1
ATOM 775 O O . PHE A 1 96 ? -14.061 2.082 3.221 1.00 96.12 96 PHE A O 1
ATOM 782 N N . SER A 1 97 ? -13.112 3.810 2.149 1.00 95.44 97 SER A N 1
ATOM 783 C CA . SER A 1 97 ? -14.179 4.755 2.504 1.00 95.44 97 SER A CA 1
ATOM 784 C C . SER A 1 97 ? -15.546 4.246 2.048 1.00 95.44 97 SER A C 1
ATOM 786 O O . SER A 1 97 ? -16.454 4.115 2.859 1.00 95.44 97 SER A O 1
ATOM 788 N N . SER A 1 98 ? -15.664 3.869 0.773 1.00 94.38 98 SER A N 1
ATOM 789 C CA . SER A 1 98 ? -16.922 3.378 0.200 1.00 94.38 98 SER A CA 1
ATOM 790 C C . SER A 1 98 ? -17.369 2.061 0.840 1.00 94.38 98 SER A C 1
ATOM 792 O O . SER A 1 98 ? -18.547 1.892 1.137 1.00 94.38 98 SER A O 1
ATOM 794 N N . MET A 1 99 ? -16.430 1.140 1.077 1.00 91.38 99 MET A N 1
ATOM 795 C CA . MET A 1 99 ? -16.680 -0.138 1.748 1.00 91.38 99 MET A CA 1
ATOM 796 C C . MET A 1 99 ? -17.244 0.082 3.156 1.00 91.38 99 MET A C 1
ATOM 798 O O . MET A 1 99 ? -18.285 -0.467 3.502 1.00 91.38 99 MET A O 1
ATOM 802 N N . PHE A 1 100 ? -16.607 0.943 3.949 1.00 90.50 100 PHE A N 1
ATOM 803 C CA . PHE A 1 100 ? -17.029 1.198 5.321 1.00 90.50 100 PHE A CA 1
ATOM 804 C C . PHE A 1 100 ? -18.317 2.028 5.415 1.00 90.50 100 PHE A C 1
ATOM 806 O O . PHE A 1 100 ? -19.104 1.795 6.332 1.00 90.50 100 PHE A O 1
ATOM 813 N N . ASP A 1 101 ? -18.575 2.935 4.469 1.00 88.06 101 ASP A N 1
ATOM 814 C CA . ASP A 1 101 ? -19.830 3.698 4.394 1.00 88.06 101 AS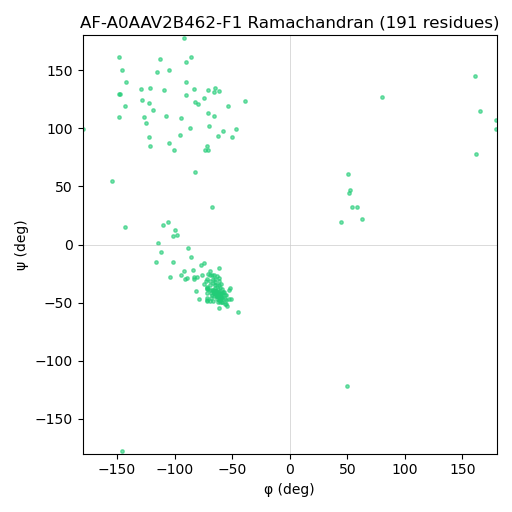P A CA 1
ATOM 815 C C . ASP A 1 101 ? -21.045 2.807 4.073 1.00 88.06 101 ASP A C 1
ATOM 817 O O . ASP A 1 101 ? -22.171 3.127 4.467 1.00 88.06 101 ASP A O 1
ATOM 821 N N . LEU A 1 102 ? -20.836 1.704 3.345 1.00 80.88 102 LEU A N 1
ATOM 822 C CA . LEU A 1 102 ? -21.857 0.687 3.083 1.00 80.88 102 LEU A CA 1
ATOM 823 C C . LEU A 1 102 ? -22.041 -0.235 4.295 1.00 80.88 102 LEU A C 1
ATOM 825 O O . LEU A 1 102 ? -23.170 -0.406 4.753 1.00 80.88 102 LEU A O 1
ATOM 829 N N . ASP A 1 103 ? -20.951 -0.730 4.887 1.00 73.81 103 ASP A N 1
ATOM 830 C CA . ASP A 1 103 ? -21.005 -1.593 6.078 1.00 73.81 103 ASP A CA 1
ATOM 831 C C . ASP A 1 103 ? -21.720 -0.919 7.256 1.00 73.81 103 ASP A C 1
ATOM 833 O O . ASP A 1 103 ? -22.527 -1.540 7.947 1.00 73.81 103 ASP A O 1
ATOM 837 N N . MET A 1 104 ? -21.481 0.379 7.479 1.00 66.31 104 MET A N 1
ATOM 838 C CA . MET A 1 104 ? -22.164 1.130 8.540 1.00 66.31 104 MET A CA 1
ATOM 839 C C . MET A 1 104 ? -23.688 1.196 8.353 1.00 66.31 104 MET A C 1
ATOM 841 O O . MET A 1 104 ? -24.401 1.446 9.325 1.00 66.31 104 MET A O 1
ATOM 845 N N . LYS A 1 105 ? -24.198 0.969 7.136 1.00 67.00 105 LYS A N 1
ATOM 846 C CA . LYS A 1 105 ? -25.638 0.928 6.840 1.00 67.00 105 LYS A CA 1
ATOM 847 C C . LYS A 1 105 ? -26.234 -0.469 6.994 1.00 67.00 105 LYS A C 1
ATOM 849 O O . LYS A 1 105 ? -27.421 -0.568 7.290 1.00 67.00 105 LYS A O 1
ATOM 854 N N . GLU A 1 106 ? -25.443 -1.524 6.792 1.00 61.84 106 GLU A N 1
ATOM 855 C CA . GLU A 1 106 ? -25.948 -2.899 6.676 1.00 61.84 106 GLU A CA 1
ATOM 856 C C . GLU A 1 106 ? -25.709 -3.757 7.927 1.00 61.84 106 GLU A C 1
ATOM 858 O O . GLU A 1 106 ? -26.515 -4.646 8.187 1.00 61.84 106 GLU A O 1
ATOM 863 N N . THR A 1 107 ? -24.661 -3.492 8.720 1.00 61.16 107 THR A N 1
ATOM 864 C CA . THR A 1 107 ? -24.392 -3.936 10.113 1.00 61.16 107 THR A CA 1
ATOM 865 C C . THR A 1 107 ? -22.892 -3.776 10.403 1.00 61.16 107 THR A C 1
ATOM 867 O O . THR A 1 107 ? -22.049 -3.990 9.537 1.00 61.16 107 THR A O 1
ATOM 870 N N . THR A 1 108 ? -22.518 -3.418 11.637 1.00 68.00 108 THR A N 1
ATOM 871 C CA . THR A 1 108 ? -21.115 -3.138 12.001 1.00 68.00 108 THR A CA 1
ATOM 872 C C . THR A 1 108 ? -20.268 -4.413 12.107 1.00 68.00 108 THR A C 1
ATOM 874 O O . THR A 1 108 ? -20.010 -4.913 13.205 1.00 68.00 108 THR A O 1
ATOM 877 N N . THR A 1 109 ? -19.785 -4.935 10.982 1.00 73.62 109 THR A N 1
ATOM 878 C CA . THR A 1 109 ? -18.813 -6.037 10.978 1.00 73.62 109 THR A CA 1
ATOM 879 C C . THR A 1 109 ? -17.433 -5.516 11.388 1.00 73.62 109 THR A C 1
ATOM 881 O O . THR A 1 109 ? -16.919 -4.560 10.816 1.00 73.62 109 THR A O 1
ATOM 884 N N . LYS A 1 110 ? -16.801 -6.116 12.405 1.00 85.38 110 LYS A N 1
ATOM 885 C CA . LYS A 1 110 ? -15.463 -5.698 12.884 1.00 85.38 110 LYS A CA 1
ATOM 886 C C . LYS A 1 110 ? -14.298 -6.378 12.157 1.00 85.38 110 LYS A C 1
ATOM 888 O O . LYS A 1 110 ? -13.146 -6.036 12.421 1.00 85.38 110 LYS A O 1
ATOM 893 N N . ASN A 1 111 ? -14.592 -7.291 11.238 1.00 90.75 111 ASN A N 1
ATOM 894 C CA . ASN A 1 111 ? -13.621 -8.102 10.517 1.00 90.75 111 ASN A CA 1
ATOM 895 C C . ASN A 1 111 ? -13.893 -8.017 9.013 1.00 90.75 111 ASN A C 1
ATOM 897 O O . ASN A 1 111 ? -15.043 -8.139 8.604 1.00 90.75 111 ASN A O 1
ATOM 901 N N . ILE A 1 112 ? -12.851 -7.815 8.209 1.00 92.00 112 ILE A N 1
ATOM 902 C CA . ILE A 1 112 ? -12.945 -7.797 6.745 1.00 92.00 112 ILE A CA 1
ATOM 903 C C . ILE A 1 112 ? -11.913 -8.743 6.163 1.00 92.00 112 ILE A C 1
ATOM 905 O O . ILE A 1 112 ? -10.717 -8.578 6.406 1.00 92.00 112 ILE A O 1
ATOM 909 N N . ASP A 1 113 ? -12.378 -9.682 5.348 1.00 93.38 113 ASP A N 1
ATOM 910 C CA . ASP A 1 113 ? -11.515 -10.584 4.599 1.00 93.38 113 ASP A CA 1
ATOM 911 C C . ASP A 1 113 ? -10.961 -9.883 3.354 1.00 93.38 113 ASP A C 1
ATOM 913 O O . ASP A 1 113 ? -11.692 -9.429 2.471 1.00 93.38 113 ASP A O 1
ATOM 917 N N . ILE A 1 114 ? -9.637 -9.802 3.275 1.00 94.62 114 ILE A N 1
ATOM 918 C CA . ILE A 1 114 ? -8.910 -9.296 2.118 1.00 94.62 114 ILE A CA 1
ATOM 919 C C . ILE A 1 114 ? -8.531 -10.483 1.237 1.00 94.62 114 ILE A C 1
ATOM 921 O O . ILE A 1 114 ? -7.655 -11.279 1.569 1.00 94.62 114 ILE A O 1
ATOM 925 N N . VAL A 1 115 ? -9.191 -10.576 0.084 1.00 90.50 115 VAL A N 1
ATOM 926 C CA . VAL A 1 115 ? -8.921 -11.593 -0.941 1.00 90.50 115 VAL A CA 1
ATOM 927 C C . VAL A 1 115 ? -7.873 -11.117 -1.953 1.00 90.50 115 VAL A C 1
ATOM 929 O O . VAL A 1 115 ? -7.687 -9.911 -2.159 1.00 90.50 115 VAL A O 1
ATOM 932 N N . ASP A 1 116 ? -7.212 -12.066 -2.618 1.00 88.81 116 ASP A N 1
ATOM 933 C CA . ASP A 1 116 ? -6.218 -11.839 -3.685 1.00 88.81 116 ASP A CA 1
ATOM 934 C C . ASP A 1 116 ? -5.014 -10.977 -3.270 1.00 88.81 116 ASP A C 1
ATOM 936 O O . ASP A 1 116 ? -4.461 -10.215 -4.065 1.00 88.81 116 ASP A O 1
ATOM 940 N N . MET A 1 117 ? -4.619 -11.067 -2.004 1.00 94.56 117 MET A N 1
ATOM 941 C CA . MET A 1 117 ? -3.433 -10.415 -1.463 1.00 94.56 117 MET A CA 1
ATOM 942 C C . MET A 1 117 ? -2.784 -11.354 -0.456 1.00 94.56 117 MET A C 1
ATOM 944 O O . MET A 1 117 ? -3.487 -12.002 0.308 1.00 94.56 117 MET A O 1
ATOM 948 N N . ASP A 1 118 ? -1.458 -11.435 -0.453 1.00 95.38 118 ASP A N 1
ATOM 949 C CA . ASP A 1 118 ? -0.730 -12.174 0.576 1.00 95.38 118 ASP A CA 1
ATOM 950 C C . ASP A 1 118 ? -0.473 -11.295 1.810 1.00 95.38 118 ASP A C 1
ATOM 952 O O . ASP A 1 118 ? -0.513 -10.060 1.754 1.00 95.38 118 ASP A O 1
ATOM 956 N N . ALA A 1 119 ? -0.175 -11.927 2.943 1.00 96.25 119 ALA A N 1
ATOM 957 C CA . ALA A 1 119 ? -0.036 -11.203 4.198 1.00 96.25 119 ALA A CA 1
ATOM 958 C C . ALA A 1 119 ? 1.200 -10.280 4.284 1.00 96.25 119 ALA A C 1
ATOM 960 O O . ALA A 1 119 ? 1.163 -9.308 5.041 1.00 96.25 119 ALA A O 1
ATOM 961 N N . ASP A 1 120 ? 2.286 -10.557 3.547 1.00 94.56 120 ASP A N 1
ATOM 962 C CA . ASP A 1 120 ? 3.451 -9.653 3.466 1.00 94.56 120 ASP A CA 1
ATOM 963 C C . ASP A 1 120 ? 3.058 -8.375 2.716 1.00 94.56 120 ASP A C 1
ATOM 965 O O . ASP A 1 120 ? 3.281 -7.266 3.209 1.00 94.56 120 ASP A O 1
ATOM 969 N N . THR A 1 121 ? 2.371 -8.528 1.582 1.00 96.12 121 THR A N 1
ATOM 970 C CA . THR A 1 121 ? 1.866 -7.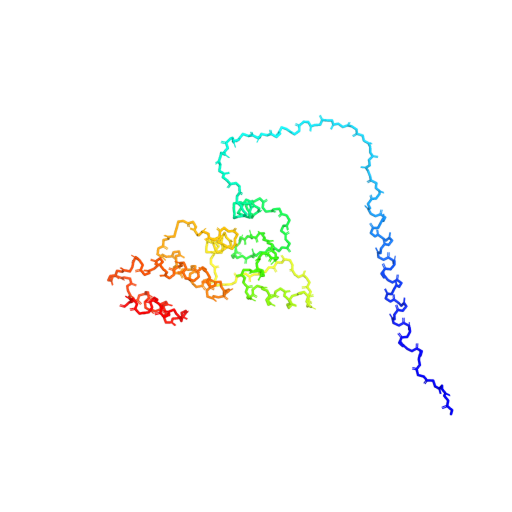399 0.792 1.00 96.12 121 THR A CA 1
ATOM 971 C C . THR A 1 121 ? 0.880 -6.546 1.591 1.00 96.12 121 THR A C 1
ATOM 973 O O . THR A 1 121 ? 1.039 -5.325 1.616 1.00 96.12 121 THR A O 1
ATOM 976 N N . LEU A 1 122 ? -0.092 -7.149 2.294 1.00 97.06 122 LEU A N 1
ATOM 977 C CA . LEU A 1 122 ? -1.040 -6.381 3.114 1.00 97.06 122 LEU A CA 1
ATOM 978 C C . LEU A 1 122 ? -0.335 -5.641 4.255 1.00 97.06 122 LEU A C 1
ATOM 980 O O . LEU A 1 122 ? -0.637 -4.476 4.508 1.00 97.06 122 LEU A O 1
ATOM 984 N N . GLY A 1 123 ? 0.622 -6.286 4.926 1.00 95.88 123 GLY A N 1
ATOM 985 C CA . GLY A 1 123 ? 1.389 -5.657 5.999 1.00 95.88 123 GLY A CA 1
ATOM 986 C C . GLY A 1 123 ? 2.132 -4.406 5.528 1.00 95.88 123 GLY A C 1
ATOM 987 O O . GLY A 1 123 ? 2.058 -3.368 6.187 1.00 95.88 123 GLY A O 1
ATOM 988 N N . GLN A 1 124 ? 2.783 -4.486 4.366 1.00 96.19 124 GLN A N 1
ATOM 989 C CA . GLN A 1 124 ? 3.513 -3.365 3.771 1.00 96.19 124 GLN A CA 1
ATOM 990 C C . GLN A 1 124 ? 2.590 -2.280 3.217 1.00 96.19 124 GLN A C 1
ATOM 992 O O . GLN A 1 124 ? 2.861 -1.089 3.372 1.00 96.19 124 GLN A O 1
ATOM 997 N N . PHE A 1 125 ? 1.472 -2.681 2.615 1.00 97.56 125 PHE A N 1
ATOM 998 C CA . PHE A 1 125 ? 0.446 -1.760 2.151 1.00 97.56 125 PHE A CA 1
ATOM 999 C C . PHE A 1 125 ? -0.119 -0.942 3.316 1.00 97.56 125 PHE A C 1
ATOM 1001 O O . PHE A 1 125 ? -0.140 0.284 3.253 1.00 97.56 125 PHE A O 1
ATOM 1008 N N . LEU A 1 126 ? -0.503 -1.606 4.411 1.00 97.19 126 LEU A N 1
ATOM 1009 C CA . LEU A 1 126 ? -0.977 -0.930 5.613 1.00 97.19 126 LEU A CA 1
ATOM 1010 C C . LEU A 1 126 ? 0.102 -0.035 6.197 1.00 97.19 126 LEU A C 1
ATOM 1012 O O . LEU A 1 126 ? -0.182 1.125 6.463 1.00 97.19 126 LEU A O 1
ATOM 1016 N N . LEU A 1 127 ? 1.338 -0.519 6.330 1.00 96.25 127 LEU A N 1
ATOM 1017 C CA . LEU A 1 127 ? 2.440 0.304 6.813 1.00 96.25 127 LEU A CA 1
ATOM 1018 C C . LEU A 1 127 ? 2.545 1.618 6.031 1.00 96.25 127 LEU A C 1
ATOM 1020 O O . LEU A 1 127 ? 2.578 2.685 6.643 1.00 96.25 127 LEU A O 1
ATOM 1024 N N . PHE A 1 128 ? 2.486 1.548 4.700 1.00 97.50 128 PHE A N 1
ATOM 1025 C CA . PHE A 1 128 ? 2.493 2.726 3.843 1.00 97.50 128 PHE A CA 1
ATOM 1026 C C . PHE A 1 128 ? 1.330 3.689 4.128 1.00 97.50 128 PHE A C 1
ATOM 1028 O O . PHE A 1 128 ? 1.537 4.900 4.116 1.00 97.50 128 PHE A O 1
ATOM 1035 N N . LEU A 1 129 ? 0.116 3.213 4.423 1.00 97.44 129 LEU A N 1
ATOM 1036 C CA . LEU A 1 129 ? -1.004 4.115 4.740 1.00 97.44 129 LEU A CA 1
ATOM 1037 C C . LEU A 1 129 ? -0.742 4.969 5.989 1.00 97.44 129 LEU A C 1
ATOM 1039 O O . LEU A 1 129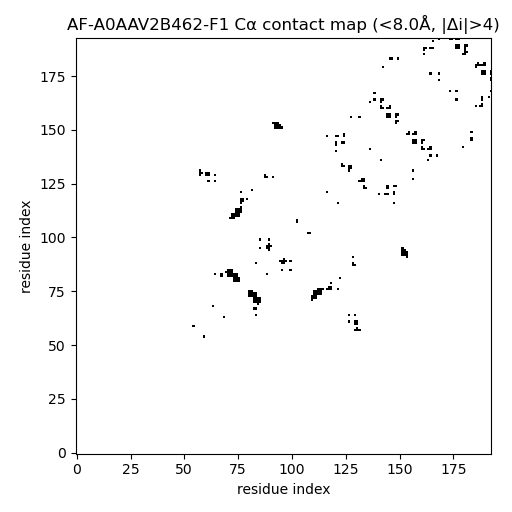 ? -1.245 6.089 6.068 1.00 97.44 129 LEU A O 1
ATOM 1043 N N . TYR A 1 130 ? 0.056 4.462 6.933 1.00 97.00 130 TYR A N 1
ATOM 1044 C CA . TYR A 1 130 ? 0.408 5.159 8.173 1.00 97.00 130 TYR A CA 1
ATOM 1045 C C . TYR A 1 130 ? 1.732 5.932 8.093 1.00 97.00 130 TYR A C 1
ATOM 1047 O O . TYR A 1 130 ? 1.902 6.899 8.832 1.00 97.00 130 TYR A O 1
ATOM 1055 N N . SER A 1 131 ? 2.674 5.526 7.235 1.00 94.06 131 SER A N 1
ATOM 1056 C CA . SER A 1 131 ? 4.026 6.103 7.178 1.00 94.06 131 SER A CA 1
ATOM 1057 C C . SER A 1 131 ? 4.372 6.813 5.872 1.00 94.06 131 SER A C 1
ATOM 1059 O O . SER A 1 131 ? 5.390 7.493 5.831 1.00 94.06 131 SER A O 1
ATOM 1061 N N . GLU A 1 132 ? 3.598 6.619 4.802 1.00 92.19 132 GLU A N 1
ATOM 1062 C CA . GLU A 1 132 ? 3.905 6.916 3.386 1.00 92.19 132 GLU A CA 1
ATOM 1063 C C . GLU A 1 132 ? 5.305 6.495 2.905 1.00 92.19 132 GLU A C 1
ATOM 1065 O O . GLU A 1 132 ? 5.792 6.980 1.889 1.00 92.19 132 GLU A O 1
ATOM 1070 N N . THR A 1 133 ? 5.962 5.586 3.620 1.00 86.44 133 THR A N 1
ATOM 1071 C CA . THR A 1 133 ? 7.271 5.048 3.248 1.00 86.44 133 THR A CA 1
ATOM 1072 C C . THR A 1 133 ? 7.164 3.530 3.227 1.00 86.44 133 THR A C 1
ATOM 1074 O O . THR A 1 133 ? 7.004 2.933 4.300 1.00 86.44 133 THR A O 1
ATOM 1077 N N . PRO A 1 134 ? 7.206 2.889 2.046 1.00 81.12 134 PRO A N 1
ATOM 1078 C CA . PRO A 1 134 ? 7.286 1.441 1.987 1.00 81.12 134 PRO A CA 1
ATOM 1079 C C . PRO A 1 134 ? 8.686 1.012 2.446 1.00 81.12 134 PRO A C 1
ATOM 1081 O O . PRO A 1 134 ? 9.689 1.579 2.014 1.00 81.12 134 PRO A O 1
ATOM 1084 N N . ASP A 1 135 ? 8.764 0.022 3.332 1.00 82.06 135 ASP A N 1
ATOM 1085 C CA . ASP A 1 135 ? 10.048 -0.473 3.831 1.00 82.06 135 ASP A CA 1
ATOM 1086 C C . ASP A 1 135 ? 10.634 -1.497 2.831 1.00 82.06 135 ASP A C 1
ATOM 1088 O O . ASP A 1 135 ? 9.929 -2.407 2.385 1.00 82.06 135 ASP A O 1
ATOM 1092 N N . ASP A 1 136 ? 11.928 -1.368 2.503 1.00 85.94 136 ASP A N 1
ATOM 1093 C CA . ASP A 1 136 ? 12.691 -2.319 1.668 1.00 85.94 136 ASP A CA 1
ATOM 1094 C C . ASP A 1 136 ? 11.984 -2.666 0.340 1.00 85.94 136 ASP A C 1
ATOM 1096 O O . ASP A 1 136 ? 11.578 -3.803 0.076 1.00 85.94 136 ASP A O 1
ATOM 1100 N N . LEU A 1 137 ? 11.756 -1.656 -0.502 1.00 90.69 137 LEU A N 1
ATOM 1101 C CA . LEU A 1 137 ? 11.092 -1.863 -1.783 1.00 90.69 137 LEU A CA 1
ATOM 1102 C C . LEU A 1 137 ? 12.026 -2.627 -2.740 1.00 90.69 137 LEU A C 1
ATOM 1104 O O . LEU A 1 137 ? 13.066 -2.127 -3.153 1.00 90.69 137 LEU A O 1
ATOM 1108 N N . GLN A 1 138 ? 11.645 -3.860 -3.072 1.00 94.31 138 GLN A N 1
ATOM 1109 C CA . GLN A 1 138 ? 12.299 -4.732 -4.056 1.00 94.31 138 GLN A CA 1
ATOM 1110 C C . GLN A 1 138 ? 11.362 -4.931 -5.249 1.00 94.31 138 GLN A C 1
ATOM 1112 O O . GLN A 1 138 ? 10.154 -4.796 -5.071 1.00 94.31 138 GLN A O 1
ATOM 1117 N N . TRP A 1 139 ? 11.868 -5.324 -6.427 1.00 94.62 139 TRP A N 1
ATOM 1118 C CA . TRP A 1 139 ? 11.053 -5.498 -7.649 1.00 94.62 139 TRP A CA 1
ATOM 1119 C C . TRP A 1 139 ? 9.736 -6.241 -7.383 1.00 94.62 139 TRP A C 1
ATOM 1121 O O . TRP A 1 139 ? 8.656 -5.678 -7.518 1.00 94.62 139 TRP A O 1
ATOM 1131 N N . ASN A 1 140 ? 9.826 -7.460 -6.855 1.00 94.38 140 ASN A N 1
ATOM 1132 C CA . ASN A 1 140 ? 8.685 -8.341 -6.591 1.00 94.38 140 ASN A CA 1
ATOM 1133 C C . ASN A 1 140 ? 7.706 -7.766 -5.551 1.00 94.38 140 ASN A C 1
ATOM 1135 O O . ASN A 1 140 ? 6.538 -8.146 -5.498 1.00 94.38 140 ASN A O 1
ATOM 1139 N N . ARG A 1 141 ? 8.195 -6.920 -4.636 1.00 95.00 141 ARG A N 1
ATOM 1140 C CA . ARG A 1 141 ? 7.363 -6.243 -3.634 1.00 95.00 141 ARG A CA 1
ATOM 1141 C C . ARG A 1 141 ? 6.703 -5.011 -4.248 1.00 95.00 141 ARG A C 1
ATOM 1143 O O . ARG A 1 141 ? 5.523 -4.797 -4.012 1.00 95.00 141 ARG A O 1
ATOM 1150 N N . ALA A 1 142 ? 7.420 -4.261 -5.081 1.00 95.69 142 ALA A N 1
ATOM 1151 C CA . ALA A 1 142 ? 6.896 -3.121 -5.821 1.00 95.69 142 ALA A CA 1
ATOM 1152 C C . ALA A 1 142 ? 5.783 -3.535 -6.787 1.00 95.69 142 ALA A C 1
ATOM 1154 O O . ALA A 1 142 ? 4.752 -2.877 -6.821 1.00 95.69 142 ALA A O 1
ATOM 1155 N N . THR A 1 143 ? 5.928 -4.648 -7.512 1.00 95.62 143 THR A N 1
ATOM 1156 C CA . THR A 1 143 ? 4.874 -5.146 -8.414 1.00 95.62 143 THR A CA 1
ATOM 1157 C C . THR A 1 143 ? 3.609 -5.559 -7.653 1.00 95.62 143 THR A C 1
ATOM 1159 O O . THR A 1 143 ? 2.496 -5.214 -8.058 1.00 95.62 143 THR A O 1
ATOM 1162 N N . ARG A 1 144 ? 3.757 -6.230 -6.502 1.00 96.06 144 ARG A N 1
ATOM 1163 C CA . ARG A 1 144 ? 2.632 -6.608 -5.626 1.00 96.06 144 ARG A CA 1
ATOM 1164 C C . ARG A 1 144 ? 1.969 -5.400 -4.958 1.00 96.06 144 ARG A C 1
ATOM 1166 O O . ARG A 1 144 ? 0.742 -5.323 -4.915 1.00 96.06 144 ARG A O 1
ATOM 1173 N N . LEU A 1 145 ? 2.751 -4.430 -4.486 1.00 96.75 145 LEU A N 1
ATOM 1174 C CA . LEU A 1 145 ? 2.226 -3.182 -3.924 1.00 96.75 145 LEU A CA 1
ATOM 1175 C C . LEU A 1 145 ? 1.591 -2.288 -4.990 1.00 96.75 145 LEU A C 1
ATOM 1177 O O . LEU A 1 145 ? 0.602 -1.624 -4.692 1.00 96.75 145 LEU A O 1
ATOM 1181 N N . LEU A 1 146 ? 2.079 -2.316 -6.232 1.00 96.38 146 LEU A N 1
ATOM 1182 C CA . LEU A 1 146 ? 1.440 -1.636 -7.353 1.00 96.38 146 LEU A CA 1
ATOM 1183 C C . LEU A 1 146 ? 0.027 -2.190 -7.575 1.00 96.38 146 LEU A C 1
ATOM 1185 O O . LEU A 1 146 ? -0.927 -1.412 -7.613 1.00 96.38 146 LEU A O 1
ATOM 1189 N N . ASN A 1 147 ? -0.129 -3.518 -7.593 1.00 95.62 147 ASN A N 1
ATOM 1190 C CA . ASN A 1 147 ? -1.446 -4.161 -7.643 1.00 95.62 147 ASN A CA 1
ATOM 1191 C C . ASN A 1 147 ? -2.347 -3.715 -6.478 1.00 95.62 147 ASN A C 1
ATOM 1193 O O . ASN A 1 147 ? -3.464 -3.244 -6.690 1.00 95.62 147 ASN A O 1
ATOM 1197 N N . ALA A 1 148 ? -1.839 -3.802 -5.243 1.00 96.94 148 ALA A N 1
ATOM 1198 C CA . ALA A 1 148 ? -2.565 -3.387 -4.043 1.00 96.94 148 ALA A CA 1
ATOM 1199 C C . ALA A 1 148 ? -3.021 -1.921 -4.125 1.00 96.94 148 ALA A C 1
ATOM 1201 O O . ALA A 1 148 ? -4.182 -1.604 -3.867 1.00 96.94 148 ALA A O 1
ATOM 1202 N N . SER A 1 149 ? -2.119 -1.029 -4.535 1.00 96.50 149 SER A N 1
ATOM 1203 C CA . SER A 1 149 ? -2.388 0.400 -4.668 1.00 96.50 149 SER A CA 1
ATOM 1204 C C . SER A 1 149 ? -3.464 0.694 -5.707 1.00 96.50 149 SER A C 1
ATOM 1206 O O . SER A 1 149 ? -4.316 1.543 -5.467 1.00 96.50 149 SER A O 1
ATOM 1208 N N . HIS A 1 150 ? -3.485 -0.041 -6.819 1.00 95.88 150 HIS A N 1
ATOM 1209 C CA . HIS A 1 150 ? -4.525 0.084 -7.828 1.00 95.88 150 HIS A CA 1
ATOM 1210 C C . HIS A 1 150 ? -5.869 -0.442 -7.300 1.00 95.88 150 HIS A C 1
ATOM 1212 O O . HIS A 1 150 ? -6.869 0.275 -7.353 1.00 95.88 150 HIS A O 1
ATOM 1218 N N . LYS A 1 151 ? -5.885 -1.646 -6.703 1.00 95.38 151 LYS A N 1
ATOM 1219 C CA . LYS A 1 151 ? -7.086 -2.285 -6.129 1.00 95.38 151 LYS A CA 1
ATOM 1220 C C . LYS A 1 151 ? -7.767 -1.412 -5.076 1.00 95.38 151 LYS A C 1
ATOM 1222 O O . LYS A 1 151 ? -8.987 -1.292 -5.087 1.00 95.38 151 LYS A O 1
ATOM 1227 N N . PHE A 1 152 ? -6.988 -0.793 -4.191 1.00 96.88 152 PHE A N 1
ATOM 1228 C CA . PHE A 1 152 ? -7.489 0.066 -3.115 1.00 96.88 152 PHE A CA 1
ATOM 1229 C C . PHE A 1 152 ? -7.444 1.564 -3.454 1.00 96.88 152 PHE A C 1
ATOM 1231 O O . PHE A 1 152 ? -7.715 2.390 -2.584 1.00 96.88 152 PHE A O 1
ATOM 1238 N N . GLN A 1 153 ? -7.129 1.933 -4.699 1.00 96.88 153 GLN A N 1
ATOM 1239 C CA . GLN A 1 153 ? -7.084 3.321 -5.182 1.00 96.88 153 GLN A CA 1
ATOM 1240 C C . GLN A 1 153 ? -6.219 4.259 -4.315 1.00 96.88 153 GLN A C 1
ATOM 1242 O O . GLN A 1 153 ? -6.614 5.370 -3.963 1.00 96.88 153 GLN A O 1
ATOM 1247 N N . VAL A 1 154 ? -5.010 3.812 -3.973 1.00 97.56 154 VAL A N 1
ATOM 1248 C CA . VAL A 1 154 ? -4.012 4.588 -3.224 1.00 97.56 154 VAL A CA 1
ATOM 1249 C C . VAL A 1 154 ? -2.980 5.155 -4.195 1.00 97.56 154 VAL A C 1
ATOM 1251 O O . VAL A 1 154 ? -1.888 4.617 -4.375 1.00 97.56 154 VAL A O 1
ATOM 1254 N N . GLU A 1 155 ? -3.332 6.271 -4.830 1.00 95.44 155 GLU A N 1
ATOM 1255 C CA . GLU A 1 155 ? -2.559 6.865 -5.931 1.00 95.44 155 GLU A CA 1
ATOM 1256 C C . GLU A 1 155 ? -1.119 7.243 -5.543 1.00 95.44 155 GLU A C 1
ATOM 1258 O O . GLU A 1 155 ? -0.198 7.125 -6.349 1.00 95.44 155 GLU A O 1
ATOM 1263 N N . SER A 1 156 ? -0.887 7.669 -4.297 1.00 96.06 156 SER A N 1
ATOM 1264 C CA . SER A 1 156 ? 0.466 7.987 -3.823 1.00 96.06 156 SER A CA 1
ATOM 1265 C C . SER A 1 156 ? 1.371 6.752 -3.783 1.00 96.06 156 SER A C 1
ATOM 1267 O O . SER A 1 156 ? 2.531 6.846 -4.167 1.00 96.06 156 SER A O 1
ATOM 1269 N N . LEU A 1 157 ? 0.843 5.588 -3.380 1.00 96.81 157 LEU A N 1
ATOM 1270 C CA . LEU A 1 157 ? 1.604 4.335 -3.394 1.00 96.81 157 LEU A CA 1
ATOM 1271 C C . LEU A 1 157 ? 1.835 3.841 -4.821 1.00 96.81 157 LEU A C 1
ATOM 1273 O O . LEU A 1 157 ? 2.920 3.351 -5.123 1.00 96.81 157 LEU A O 1
ATOM 1277 N N . LYS A 1 158 ? 0.830 3.998 -5.694 1.00 95.88 158 LYS A N 1
ATOM 1278 C CA . LYS A 1 158 ? 0.941 3.657 -7.115 1.00 95.88 158 LYS A CA 1
ATOM 1279 C C . LYS A 1 158 ? 2.132 4.379 -7.740 1.00 95.88 158 LYS A C 1
ATOM 1281 O O . LYS A 1 158 ? 3.023 3.736 -8.282 1.00 95.88 158 LYS A O 1
ATOM 1286 N N . LYS A 1 159 ? 2.197 5.703 -7.567 1.00 94.94 159 LYS A N 1
ATOM 1287 C CA . LYS A 1 159 ? 3.297 6.545 -8.065 1.00 94.94 159 LYS A CA 1
ATOM 1288 C C . LYS A 1 159 ? 4.657 6.146 -7.503 1.00 94.94 159 LYS A C 1
ATOM 1290 O O . LYS A 1 159 ? 5.624 6.108 -8.261 1.00 94.94 159 LYS A O 1
ATOM 1295 N N . GLU A 1 160 ? 4.730 5.843 -6.209 1.00 95.50 160 GLU A N 1
ATOM 1296 C CA . GLU A 1 160 ? 5.970 5.403 -5.561 1.00 95.50 160 GLU A CA 1
ATOM 1297 C C . GLU A 1 160 ? 6.469 4.081 -6.163 1.00 95.50 160 GLU A C 1
ATOM 1299 O O . GLU A 1 160 ? 7.617 3.978 -6.599 1.00 95.50 160 GLU A O 1
ATOM 1304 N N . CYS A 1 161 ? 5.581 3.087 -6.282 1.00 96.06 161 CYS A N 1
ATOM 1305 C CA . CYS A 1 161 ? 5.910 1.789 -6.869 1.00 96.06 161 CYS A CA 1
ATOM 1306 C C . CYS A 1 161 ? 6.319 1.922 -8.340 1.00 96.06 161 CYS A C 1
ATOM 1308 O O . CYS A 1 161 ? 7.322 1.342 -8.747 1.00 96.06 161 CYS A O 1
ATOM 1310 N N . SER A 1 162 ? 5.594 2.712 -9.132 1.00 95.25 162 SER A N 1
ATOM 1311 C CA . SER A 1 162 ? 5.913 2.927 -10.546 1.00 95.25 162 SER A CA 1
ATOM 1312 C C . SER A 1 162 ? 7.239 3.658 -10.735 1.00 95.25 162 SER A C 1
ATOM 1314 O O . SER A 1 162 ? 8.047 3.247 -11.566 1.00 95.25 162 SER A O 1
ATOM 1316 N N . SER A 1 163 ? 7.517 4.679 -9.920 1.00 95.00 163 SER A N 1
ATOM 1317 C CA . SER A 1 163 ? 8.799 5.399 -9.946 1.00 95.00 163 SER A CA 1
ATOM 1318 C C . SER A 1 163 ? 9.969 4.474 -9.615 1.00 95.00 163 SER A C 1
ATOM 1320 O O . SER A 1 163 ? 11.011 4.519 -10.276 1.00 95.00 163 SER A O 1
ATOM 1322 N N . PHE A 1 164 ? 9.783 3.585 -8.637 1.00 95.75 164 PHE A N 1
ATOM 1323 C CA . PHE A 1 164 ? 10.752 2.544 -8.326 1.00 95.75 164 PHE A CA 1
ATOM 1324 C C . PHE A 1 164 ? 10.951 1.596 -9.517 1.00 95.75 164 PHE A C 1
ATOM 1326 O O . PHE A 1 164 ? 12.071 1.460 -10.003 1.00 95.75 164 PHE A O 1
ATOM 1333 N N . LEU A 1 165 ? 9.884 0.993 -10.051 1.00 95.88 165 LEU A N 1
ATOM 1334 C CA . LEU A 1 165 ? 9.980 0.049 -11.174 1.00 95.88 165 LEU A CA 1
ATOM 1335 C C . LEU A 1 165 ? 10.665 0.675 -12.397 1.00 95.88 165 LEU A C 1
ATOM 1337 O O . LEU A 1 165 ? 11.530 0.051 -13.004 1.00 95.88 165 LEU A O 1
ATOM 1341 N N . MET A 1 166 ? 10.361 1.936 -12.711 1.00 95.31 166 MET A N 1
ATOM 1342 C CA . MET A 1 166 ? 11.024 2.685 -13.783 1.00 95.31 166 MET A CA 1
ATOM 1343 C C . MET A 1 166 ? 12.531 2.870 -13.556 1.00 95.31 166 MET A C 1
ATOM 1345 O O . MET A 1 166 ? 13.295 2.899 -14.522 1.00 95.31 166 MET A O 1
ATOM 1349 N N . SER A 1 167 ? 12.959 3.031 -12.303 1.00 95.50 167 SER A N 1
ATOM 1350 C CA . SER A 1 167 ? 14.365 3.254 -11.937 1.00 95.50 167 SER A CA 1
ATOM 1351 C C . SER A 1 167 ? 15.199 1.973 -12.000 1.00 95.50 167 SER A C 1
ATOM 1353 O O . SER A 1 167 ? 16.403 2.037 -12.235 1.00 95.50 167 SER A O 1
ATOM 1355 N N . TYR A 1 168 ? 14.555 0.816 -11.833 1.00 94.31 168 TYR A N 1
ATOM 1356 C CA . TYR A 1 168 ? 15.180 -0.513 -11.859 1.00 94.31 168 TYR A CA 1
ATOM 1357 C C . TYR A 1 168 ? 14.788 -1.335 -13.097 1.00 94.31 168 TYR A C 1
ATOM 1359 O O . TYR A 1 168 ? 14.967 -2.558 -13.139 1.00 94.31 168 TYR A O 1
ATOM 1367 N N . LEU A 1 169 ? 14.250 -0.668 -14.118 1.00 95.00 169 LEU A N 1
ATOM 1368 C CA . LEU A 1 169 ? 13.903 -1.287 -15.385 1.00 95.00 169 LEU A CA 1
ATOM 1369 C C . LEU A 1 169 ? 15.171 -1.794 -16.087 1.00 95.00 169 LEU A C 1
ATOM 1371 O O . LEU A 1 169 ? 16.188 -1.104 -16.172 1.00 95.00 169 LEU A O 1
ATOM 1375 N N . SER A 1 170 ? 15.108 -3.012 -16.604 1.00 94.69 170 SER A N 1
ATOM 1376 C CA . SER A 1 170 ? 16.208 -3.698 -17.267 1.00 94.69 170 SER A CA 1
ATOM 1377 C C . SER A 1 170 ? 15.679 -4.632 -18.355 1.00 94.69 170 SER A C 1
ATOM 1379 O O . SER A 1 170 ? 14.511 -5.015 -18.358 1.00 94.69 170 SER A O 1
ATOM 1381 N N . LEU A 1 171 ? 16.542 -5.031 -19.292 1.00 95.00 171 LEU A N 1
ATOM 1382 C CA . LEU A 1 171 ? 16.144 -5.904 -20.402 1.00 95.00 171 LEU A CA 1
ATOM 1383 C C . LEU A 1 171 ? 15.434 -7.203 -19.949 1.00 95.00 171 LEU A C 1
ATOM 1385 O O . LEU A 1 171 ? 14.460 -7.581 -20.594 1.00 95.00 171 LEU A O 1
ATOM 1389 N N . PRO A 1 172 ? 15.837 -7.874 -18.849 1.00 94.88 172 PRO A N 1
ATOM 1390 C CA . PRO A 1 172 ? 15.133 -9.066 -18.375 1.00 94.88 172 PRO A CA 1
ATOM 1391 C C . PRO A 1 172 ? 13.721 -8.815 -17.831 1.00 94.88 172 PRO A C 1
ATOM 1393 O O . PRO A 1 172 ? 12.910 -9.735 -17.846 1.00 94.88 172 PRO A O 1
ATOM 1396 N N . ASN A 1 173 ? 13.426 -7.611 -17.327 1.00 94.69 173 ASN A N 1
ATOM 1397 C CA . ASN A 1 173 ? 12.176 -7.325 -16.611 1.00 94.69 173 ASN A CA 1
ATOM 1398 C C . ASN A 1 173 ? 11.226 -6.374 -17.365 1.00 94.69 173 ASN A C 1
ATOM 1400 O O . ASN A 1 173 ? 10.080 -6.203 -16.953 1.00 94.69 173 ASN A O 1
ATOM 1404 N N . VAL A 1 174 ? 11.657 -5.802 -18.495 1.00 95.50 174 VAL A N 1
ATOM 1405 C CA . VAL A 1 174 ? 10.875 -4.813 -19.257 1.00 95.50 174 VAL A CA 1
ATOM 1406 C C . VAL A 1 174 ? 9.537 -5.354 -19.766 1.00 95.50 174 VAL A C 1
ATOM 1408 O O . VAL A 1 174 ? 8.533 -4.652 -19.711 1.00 95.50 174 VAL A O 1
ATOM 1411 N N . CYS A 1 175 ? 9.478 -6.618 -20.198 1.00 96.38 175 CYS A N 1
ATOM 1412 C CA . CYS A 1 175 ? 8.225 -7.223 -20.656 1.00 96.38 175 CYS A CA 1
ATOM 1413 C C . CYS A 1 175 ? 7.210 -7.363 -19.514 1.00 96.38 175 CYS A C 1
ATOM 1415 O O . CYS A 1 175 ? 6.029 -7.085 -19.705 1.00 96.38 175 CYS A O 1
ATOM 1417 N N . GLU A 1 176 ? 7.667 -7.772 -18.325 1.00 95.06 176 GLU A N 1
ATOM 1418 C CA . GLU A 1 176 ? 6.818 -7.845 -17.132 1.00 95.06 176 GLU A CA 1
ATOM 1419 C C . GLU A 1 176 ? 6.320 -6.445 -16.752 1.00 95.06 176 GLU A C 1
ATOM 1421 O O . GLU A 1 176 ? 5.124 -6.246 -16.552 1.00 95.06 176 GLU A O 1
ATOM 1426 N N . ALA A 1 177 ? 7.220 -5.459 -16.724 1.00 95.00 177 ALA A N 1
ATOM 1427 C CA . ALA A 1 177 ? 6.886 -4.075 -16.411 1.00 95.00 177 ALA A CA 1
ATOM 1428 C C . ALA A 1 177 ? 5.848 -3.483 -17.375 1.00 95.00 177 ALA A C 1
ATOM 1430 O O . ALA A 1 177 ? 4.911 -2.826 -16.924 1.00 95.00 177 ALA A O 1
ATOM 1431 N N . LEU A 1 178 ? 5.967 -3.760 -18.678 1.00 96.12 178 LEU A N 1
ATOM 1432 C CA . LEU A 1 178 ? 5.007 -3.310 -19.684 1.00 96.12 178 LEU A CA 1
ATOM 1433 C C . LEU A 1 178 ? 3.615 -3.916 -19.453 1.00 96.12 178 LEU A C 1
ATOM 1435 O O . LEU A 1 178 ? 2.620 -3.194 -19.486 1.00 96.12 178 LEU A O 1
ATOM 1439 N N . VAL A 1 179 ? 3.541 -5.217 -19.153 1.00 96.44 179 VAL A N 1
ATOM 1440 C CA . VAL A 1 179 ? 2.270 -5.885 -18.823 1.00 96.44 179 VAL A CA 1
ATOM 1441 C C . VAL A 1 179 ? 1.630 -5.261 -17.583 1.00 96.44 179 VAL A C 1
ATOM 1443 O O . VAL A 1 179 ? 0.428 -4.998 -17.580 1.00 96.44 179 VAL A O 1
ATOM 1446 N N . LEU A 1 180 ? 2.417 -4.987 -16.538 1.00 94.31 180 LEU A N 1
ATOM 1447 C CA . LEU A 1 180 ? 1.925 -4.326 -15.326 1.00 94.31 180 LEU A CA 1
ATOM 1448 C C . LEU A 1 180 ? 1.442 -2.899 -15.617 1.00 94.31 180 LEU A C 1
ATOM 1450 O O . LEU A 1 180 ? 0.410 -2.481 -15.091 1.00 94.31 180 LEU A O 1
ATOM 1454 N N . ALA A 1 181 ? 2.159 -2.162 -16.467 1.00 94.12 181 ALA A N 1
ATOM 1455 C CA . ALA A 1 181 ? 1.796 -0.806 -16.854 1.00 94.12 181 ALA A CA 1
ATOM 1456 C C . ALA A 1 181 ? 0.453 -0.760 -17.591 1.00 94.12 181 ALA A C 1
ATOM 1458 O O . ALA A 1 181 ? -0.396 0.071 -17.269 1.00 94.12 181 ALA A O 1
ATOM 1459 N N . ASP A 1 182 ? 0.231 -1.678 -18.531 1.00 94.38 182 ASP A N 1
ATOM 1460 C CA . ASP A 1 182 ? -1.041 -1.783 -19.244 1.00 94.38 182 ASP A CA 1
ATOM 1461 C C . ASP A 1 182 ? -2.173 -2.236 -18.301 1.00 94.38 182 ASP A C 1
ATOM 1463 O O . ASP A 1 182 ? -3.254 -1.641 -18.306 1.00 94.38 182 ASP A O 1
ATOM 1467 N N . LEU A 1 183 ? -1.920 -3.231 -17.439 1.00 93.38 183 LEU A N 1
ATOM 1468 C CA . LEU A 1 183 ? -2.913 -3.774 -16.504 1.00 93.38 183 LEU A CA 1
ATOM 1469 C C . LEU A 1 183 ? -3.418 -2.730 -15.498 1.00 93.38 183 LEU A C 1
ATOM 1471 O O . LEU A 1 183 ? -4.616 -2.661 -15.228 1.00 93.38 183 LEU A O 1
ATOM 1475 N N . TYR A 1 184 ? -2.518 -1.911 -14.953 1.00 91.56 184 TYR A N 1
ATOM 1476 C CA . TYR A 1 184 ? -2.851 -0.898 -13.945 1.00 91.56 184 TYR A CA 1
ATOM 1477 C C . TYR A 1 184 ? -2.994 0.510 -14.527 1.00 91.56 184 TYR A C 1
ATOM 1479 O O . TYR A 1 184 ? -3.037 1.488 -13.773 1.00 91.56 184 TYR A O 1
ATOM 1487 N N . GLN A 1 185 ? -3.068 0.625 -15.857 1.00 91.69 185 GLN A N 1
ATOM 1488 C CA . GLN A 1 185 ? -3.239 1.888 -16.579 1.00 91.69 185 GLN A CA 1
ATOM 1489 C C . GLN A 1 185 ? -2.209 2.948 -16.149 1.00 91.69 185 GLN A C 1
ATOM 1491 O O . GLN A 1 185 ? -2.541 4.108 -15.891 1.00 91.69 185 GLN A O 1
ATOM 1496 N N . ASP A 1 186 ? -0.947 2.539 -16.014 1.00 91.69 186 ASP A N 1
ATOM 1497 C CA . ASP A 1 186 ? 0.165 3.411 -15.655 1.00 91.69 186 ASP A CA 1
ATOM 1498 C C . ASP A 1 186 ? 0.895 3.909 -16.908 1.00 91.69 186 ASP A C 1
ATOM 1500 O O . ASP A 1 186 ? 1.794 3.263 -17.449 1.00 91.69 186 ASP A O 1
ATOM 1504 N N . GLN A 1 187 ? 0.502 5.093 -17.379 1.00 91.56 187 GLN A N 1
ATOM 1505 C CA . GLN A 1 187 ? 1.081 5.693 -18.584 1.00 91.56 187 GLN A CA 1
ATOM 1506 C C . GLN A 1 187 ? 2.569 6.037 -18.432 1.00 91.56 187 GLN A C 1
ATOM 1508 O O . GLN A 1 187 ? 3.301 6.028 -19.426 1.00 91.56 187 GLN A O 1
ATOM 1513 N N . GLN A 1 188 ? 3.029 6.344 -17.215 1.00 91.12 188 GLN A N 1
ATOM 1514 C CA . GLN A 1 188 ? 4.423 6.717 -16.979 1.00 91.12 188 GLN A CA 1
ATOM 1515 C C . GLN A 1 188 ? 5.326 5.494 -17.107 1.00 91.12 188 GLN A C 1
ATOM 1517 O O . GLN A 1 188 ? 6.295 5.530 -17.8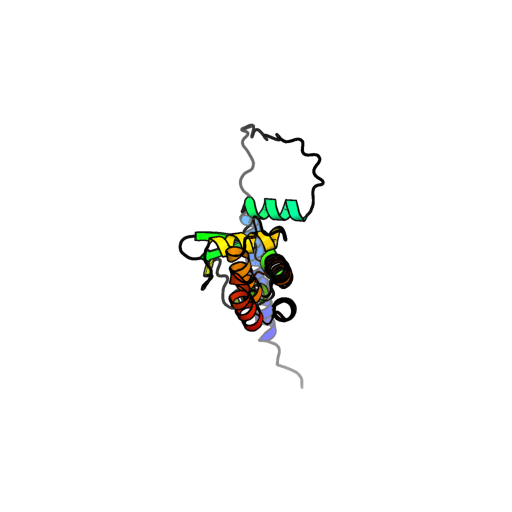68 1.00 91.12 188 GLN A O 1
ATOM 1522 N N . LEU A 1 189 ? 4.959 4.394 -16.443 1.00 91.88 189 LEU A N 1
ATOM 1523 C CA . LEU A 1 189 ? 5.681 3.130 -16.553 1.00 91.88 189 LEU A CA 1
ATOM 1524 C C . LEU A 1 189 ? 5.637 2.594 -17.991 1.00 91.88 189 LEU A C 1
ATOM 1526 O O . LEU A 1 189 ? 6.666 2.175 -18.518 1.00 91.88 189 LEU A O 1
ATOM 1530 N N . ARG A 1 190 ? 4.482 2.695 -18.661 1.00 93.25 190 ARG A N 1
ATOM 1531 C CA . ARG A 1 190 ? 4.301 2.252 -20.051 1.00 93.25 190 ARG A CA 1
ATOM 1532 C C . ARG A 1 190 ? 5.209 2.989 -21.028 1.00 93.25 190 ARG A C 1
ATOM 1534 O O . ARG A 1 190 ? 5.787 2.368 -21.904 1.00 93.25 190 ARG A O 1
ATOM 1541 N N . THR A 1 191 ? 5.333 4.307 -20.885 1.00 93.12 191 THR A N 1
ATOM 1542 C CA . THR A 1 191 ? 6.175 5.135 -21.769 1.00 93.12 191 THR A CA 1
ATOM 1543 C C . THR A 1 191 ? 7.668 4.867 -21.556 1.00 93.12 191 THR A C 1
ATOM 1545 O O . THR A 1 191 ? 8.484 5.164 -22.426 1.00 93.12 191 THR A O 1
ATOM 1548 N N . LYS A 1 192 ? 8.041 4.352 -20.380 1.00 92.88 192 LYS A N 1
ATOM 1549 C CA . LYS A 1 192 ? 9.430 4.070 -20.020 1.00 92.88 192 LYS A CA 1
ATOM 1550 C C . LYS A 1 192 ? 9.930 2.718 -20.543 1.00 92.88 192 LYS A C 1
ATOM 1552 O O . LYS A 1 192 ? 11.141 2.589 -20.725 1.00 92.88 192 LYS A O 1
ATOM 1557 N N . CYS A 1 193 ? 9.025 1.754 -20.715 1.00 88.81 193 CYS A N 1
ATOM 1558 C CA . CYS A 1 193 ? 9.302 0.424 -21.262 1.00 88.81 193 CYS A CA 1
ATOM 1559 C C . CYS A 1 193 ? 9.522 0.480 -22.776 1.00 88.81 193 CYS A C 1
ATOM 1561 O O . CYS A 1 193 ? 10.456 -0.211 -23.240 1.00 88.81 193 CYS A O 1
#

Mean predicted aligned error: 13.8 Å

Nearest PDB structures (foldseek):
  3htm-assembly1_B  TM=9.153E-01  e=7.176E-13  Homo sapiens
  4j8z-assembly1_A  TM=9.136E-01  e=2.098E-12  Homo sapiens
  8dws-assembly1_A  TM=8.717E-01  e=8.772E-12  Homo sapiens
  8dwt-assembly1_B  TM=8.670E-01  e=1.235E-09  Homo sapiens
  4eoz-assembly2_A  TM=8.925E-01  e=2.525E-09  Homo sapiens

Secondary structure (DSSP, 8-state):
------SHHHHHHHHHHHHHHHHHHHHHHTT-------------------------HHHHHHHHHHHTTT--EEEEETTEEEEE-HHHHHHH-HHHHHHHHHHHHH---SEEE--S--HHHHHHHHHHHHHS--SS--HHHHHHHHHHHHHTT-HHHHHHHHHHHHHT--TTTHHHHHHHHHHTT-HHHHHH-

Solvent-accessible surface area (backbone atoms only — not comparable to full-atom values): 11618 Å² total; per-residue (Å²): 136,84,89,87,91,71,74,71,69,58,53,58,57,52,52,54,53,52,51,52,55,50,54,56,54,54,61,63,57,74,76,70,85,86,86,85,81,93,73,91,76,82,75,78,78,82,82,81,71,98,63,97,62,81,89,41,73,46,58,52,38,36,51,44,56,75,67,56,65,88,49,71,32,30,43,32,25,91,97,45,78,43,64,36,46,60,72,58,45,29,75,57,11,63,49,47,32,55,51,52,63,49,35,71,74,77,50,86,71,52,64,44,82,50,76,98,54,56,61,68,52,50,53,45,52,53,46,22,73,40,44,78,52,67,78,86,81,42,73,77,53,28,58,50,42,31,51,51,17,58,75,36,53,22,63,72,53,29,53,52,25,41,54,50,52,61,74,69,61,43,88,93,48,33,68,60,49,34,53,51,12,63,77,66,69,33,67,68,42,40,74,71,90

InterPro domains:
  IPR000210 BTB/POZ domain [PF00651] (62-166)
  IPR000210 BTB/POZ domain [PS50097] (71-131)
  IPR000210 BTB/POZ domain [SM00225] (71-169)
  IPR011333 SKP1/BTB/POZ domain superfamily [G3DSA:3.30.710.10] (38-193)
  IPR011333 SKP1/BTB/POZ domain superfamily [SSF54695] (51-167)

pLDDT: mean 78.79, std 23.77, range [26.86, 98.06]